Protein AF-E8KJL4-F1 (afdb_monomer_lite)

InterPro domains:
  IPR049458 Transmembrane protein EpsG-like [PF14897] (28-247)

Structure (mmCIF, N/CA/C/O backbone):
data_AF-E8KJL4-F1
#
_entry.id   AF-E8KJL4-F1
#
loop_
_atom_site.group_PDB
_atom_site.id
_atom_site.type_symbol
_atom_site.label_atom_id
_atom_site.label_alt_id
_atom_site.label_comp_id
_atom_site.label_asym_id
_atom_site.label_entity_id
_atom_site.label_seq_id
_atom_site.pdbx_PDB_ins_code
_atom_site.Cartn_x
_atom_site.Cartn_y
_atom_site.Cartn_z
_atom_site.occupancy
_atom_site.B_iso_or_equiv
_atom_site.auth_seq_id
_atom_site.auth_comp_id
_atom_site.auth_asym_id
_atom_site.auth_atom_id
_atom_site.pdbx_PDB_model_num
ATOM 1 N N . MET A 1 1 ? 32.952 -32.044 -15.841 1.00 27.64 1 MET A N 1
ATOM 2 C CA . MET A 1 1 ? 34.384 -31.949 -16.195 1.00 27.64 1 MET A CA 1
ATOM 3 C C . MET A 1 1 ? 34.775 -30.479 -16.046 1.00 27.64 1 MET A C 1
ATOM 5 O O . MET A 1 1 ? 34.615 -29.712 -16.977 1.00 27.64 1 MET A O 1
ATOM 9 N N . CYS A 1 2 ? 34.836 -29.965 -14.816 1.00 23.17 2 CYS A N 1
ATOM 10 C CA . CYS A 1 2 ? 35.997 -29.994 -13.913 1.00 23.17 2 CYS A CA 1
ATOM 11 C C . CYS A 1 2 ? 37.243 -29.358 -14.536 1.00 23.17 2 CYS A C 1
ATOM 13 O O . CYS A 1 2 ? 38.032 -30.065 -15.148 1.00 23.17 2 CYS A O 1
ATOM 15 N N . VAL A 1 3 ? 37.442 -28.065 -14.273 1.00 27.73 3 VAL A N 1
ATOM 16 C CA . VAL A 1 3 ? 38.744 -27.559 -13.826 1.00 27.73 3 VAL A CA 1
ATOM 17 C C . VAL A 1 3 ? 38.481 -26.690 -12.594 1.00 27.73 3 VAL A C 1
ATOM 19 O O . VAL A 1 3 ? 37.598 -25.836 -12.596 1.00 27.73 3 VAL A O 1
ATOM 22 N N . LEU A 1 4 ? 39.173 -27.049 -11.518 1.00 31.09 4 LEU A N 1
ATOM 23 C CA . LEU A 1 4 ? 39.080 -26.548 -10.152 1.00 31.09 4 LEU A CA 1
ATOM 24 C C . LEU A 1 4 ? 39.871 -25.239 -9.958 1.00 31.09 4 LEU A C 1
ATOM 26 O O . LEU A 1 4 ? 40.783 -24.945 -10.724 1.00 31.09 4 LEU A O 1
ATOM 30 N N . PHE A 1 5 ? 39.492 -24.518 -8.892 1.00 30.33 5 PHE A N 1
ATOM 31 C CA . PHE A 1 5 ? 40.310 -23.749 -7.928 1.00 30.33 5 PHE A CA 1
ATOM 32 C C . PHE A 1 5 ? 41.838 -23.990 -8.021 1.00 30.33 5 PHE A C 1
ATOM 34 O O . PHE A 1 5 ? 42.260 -25.109 -8.270 1.00 30.33 5 PHE A O 1
ATOM 41 N N . ASP A 1 6 ? 42.755 -23.054 -7.777 1.00 27.98 6 ASP A N 1
ATOM 42 C CA . ASP A 1 6 ? 42.871 -22.060 -6.704 1.00 27.98 6 ASP A CA 1
ATOM 43 C C . ASP A 1 6 ? 44.067 -21.141 -7.049 1.00 27.98 6 ASP A C 1
ATOM 45 O O . ASP A 1 6 ? 44.996 -21.582 -7.721 1.00 27.98 6 ASP A O 1
ATOM 49 N N . ASN A 1 7 ? 44.059 -19.895 -6.580 1.00 24.98 7 ASN A N 1
ATOM 50 C CA . ASN A 1 7 ? 45.262 -19.099 -6.302 1.00 24.98 7 ASN A CA 1
ATOM 51 C C . ASN A 1 7 ? 44.825 -17.858 -5.512 1.00 24.98 7 ASN A C 1
ATOM 53 O O . ASN A 1 7 ? 44.855 -16.722 -5.991 1.00 24.98 7 ASN A O 1
ATOM 57 N N . ARG A 1 8 ? 44.378 -18.060 -4.267 1.00 33.69 8 ARG A N 1
ATOM 58 C CA . ARG A 1 8 ? 44.492 -16.979 -3.282 1.00 33.69 8 ARG A CA 1
ATOM 59 C C . ARG A 1 8 ? 45.977 -16.668 -3.072 1.00 33.69 8 ARG A C 1
ATOM 61 O O . ARG A 1 8 ? 46.787 -17.574 -2.931 1.00 33.69 8 ARG A O 1
ATOM 68 N N . ILE A 1 9 ? 46.266 -15.376 -2.907 1.00 31.38 9 ILE A N 1
ATOM 69 C CA . ILE A 1 9 ? 47.533 -14.809 -2.416 1.00 31.38 9 ILE A CA 1
ATOM 70 C C . ILE A 1 9 ? 48.652 -14.740 -3.469 1.00 31.38 9 ILE A C 1
ATOM 72 O O . ILE A 1 9 ? 49.590 -15.519 -3.416 1.00 31.38 9 ILE A O 1
ATOM 76 N N . LEU A 1 10 ? 48.594 -13.752 -4.372 1.00 27.19 10 LEU A N 1
ATOM 77 C CA . LEU A 1 10 ? 49.773 -13.053 -4.927 1.00 27.19 10 LEU A CA 1
ATOM 78 C C . LEU A 1 10 ? 49.330 -11.929 -5.879 1.00 27.19 10 LEU A C 1
ATOM 80 O O . LEU A 1 10 ? 49.151 -12.167 -7.063 1.00 27.19 10 LEU A O 1
ATOM 84 N N . SER A 1 11 ? 49.132 -10.722 -5.334 1.00 30.16 11 SER A N 1
ATOM 85 C CA . SER A 1 11 ? 49.488 -9.419 -5.946 1.00 30.16 11 SER A CA 1
ATOM 86 C C . SER A 1 11 ? 48.694 -8.272 -5.304 1.00 30.16 11 SER A C 1
ATOM 88 O O . SER A 1 11 ? 47.939 -7.540 -5.943 1.00 30.16 11 SER A O 1
ATOM 90 N N . ILE A 1 12 ? 48.894 -8.089 -4.000 1.00 40.12 12 ILE A N 1
ATOM 91 C CA . ILE A 1 12 ? 48.976 -6.731 -3.464 1.00 40.12 12 ILE A CA 1
ATOM 92 C C . ILE A 1 12 ? 50.225 -6.131 -4.140 1.00 40.12 12 ILE A C 1
ATOM 94 O O . ILE A 1 12 ? 51.281 -6.753 -4.064 1.00 40.12 12 ILE A O 1
ATOM 98 N N . ILE A 1 13 ? 50.087 -4.967 -4.794 1.00 36.62 13 ILE A N 1
ATOM 99 C CA . ILE A 1 13 ? 51.120 -4.175 -5.512 1.00 36.62 13 ILE A CA 1
ATOM 100 C C . ILE A 1 13 ? 51.245 -4.475 -7.024 1.00 36.62 13 ILE A C 1
ATOM 102 O O . ILE A 1 13 ? 51.985 -5.368 -7.416 1.00 36.62 13 ILE A O 1
ATOM 106 N N . THR A 1 14 ? 50.564 -3.688 -7.876 1.00 31.56 14 THR A N 1
ATOM 107 C CA . THR A 1 14 ? 51.071 -2.949 -9.076 1.00 31.56 14 THR A CA 1
ATOM 108 C C . THR A 1 14 ? 49.901 -2.448 -9.960 1.00 31.56 14 THR A C 1
ATOM 110 O O . THR A 1 14 ? 48.771 -2.889 -9.761 1.00 31.56 14 THR A O 1
ATOM 113 N N . PRO A 1 15 ? 50.097 -1.401 -10.793 1.00 36.56 15 PRO A N 1
ATOM 114 C CA . PRO A 1 15 ? 49.139 -0.311 -10.959 1.00 36.56 15 PRO A CA 1
ATOM 115 C C . PRO A 1 15 ? 48.036 -0.580 -11.985 1.00 36.56 15 PRO A C 1
ATOM 117 O O . PRO A 1 15 ? 48.147 -1.415 -12.874 1.00 36.56 15 PRO A O 1
ATOM 120 N N . ILE A 1 16 ? 46.988 0.230 -11.850 1.00 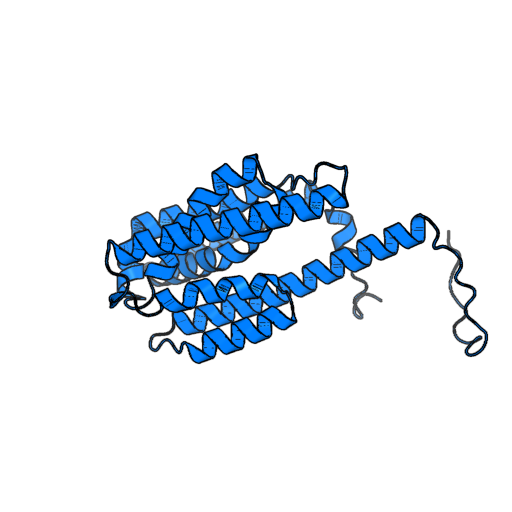42.06 16 ILE A N 1
ATOM 121 C CA . ILE A 1 16 ? 45.839 0.408 -12.736 1.00 42.06 16 ILE A CA 1
ATOM 122 C C . ILE A 1 16 ? 46.284 0.451 -14.211 1.00 42.06 16 ILE A C 1
ATOM 124 O O . ILE A 1 16 ? 46.658 1.498 -14.733 1.00 42.06 16 ILE A O 1
ATOM 128 N N . GLN A 1 17 ? 46.183 -0.680 -14.903 1.00 30.81 17 GLN A N 1
ATOM 129 C CA . GLN A 1 17 ? 45.845 -0.713 -16.321 1.00 30.81 17 GLN A CA 1
ATOM 130 C C . GLN A 1 17 ? 44.367 -1.074 -16.379 1.00 30.81 17 GLN A C 1
ATOM 132 O O . GLN A 1 17 ? 43.988 -2.229 -16.207 1.00 30.81 17 GLN A O 1
ATOM 137 N N . ALA A 1 18 ? 43.521 -0.057 -16.540 1.00 41.34 18 ALA A N 1
ATOM 138 C CA . ALA A 1 18 ? 42.099 -0.238 -16.774 1.00 41.34 18 ALA A CA 1
ATOM 139 C C . ALA A 1 18 ? 41.914 -0.929 -18.133 1.00 41.34 18 ALA A C 1
ATOM 141 O O . ALA A 1 18 ? 41.806 -0.279 -19.172 1.00 41.34 18 ALA A O 1
ATOM 142 N N . SER A 1 19 ? 41.925 -2.262 -18.129 1.00 41.56 19 SER A N 1
ATOM 143 C CA . SER A 1 19 ? 41.386 -3.060 -19.219 1.00 41.56 19 SER A CA 1
ATOM 144 C C . SER A 1 19 ? 39.920 -2.676 -19.381 1.00 41.56 19 SER A C 1
ATOM 146 O O . SER A 1 19 ? 39.157 -2.753 -18.415 1.00 41.56 19 SER A O 1
ATOM 148 N N . VAL A 1 20 ? 39.533 -2.237 -20.579 1.00 43.91 20 VAL A N 1
ATOM 149 C CA . VAL A 1 20 ? 38.124 -2.030 -20.930 1.00 43.91 20 VAL A CA 1
ATOM 150 C C . VAL A 1 20 ? 37.380 -3.324 -20.576 1.00 43.91 20 VAL A C 1
ATOM 152 O O . VAL A 1 20 ? 37.781 -4.377 -21.079 1.00 43.91 20 VAL A O 1
ATOM 155 N N . PRO A 1 21 ? 36.377 -3.289 -19.678 1.00 48.69 21 PRO A N 1
ATOM 156 C CA . PRO A 1 21 ? 35.685 -4.498 -19.255 1.00 48.69 21 PRO A CA 1
ATOM 157 C C . PRO A 1 21 ? 35.102 -5.201 -20.479 1.00 48.69 21 PRO A C 1
ATOM 159 O O . PRO A 1 21 ? 34.529 -4.559 -21.365 1.00 48.69 21 PRO A O 1
ATOM 162 N N . SER A 1 22 ? 35.279 -6.521 -20.548 1.00 56.00 22 SER A N 1
ATOM 163 C CA . SER A 1 22 ? 34.684 -7.311 -21.620 1.00 56.00 22 SER A CA 1
ATOM 164 C C . SER A 1 22 ? 33.158 -7.161 -21.577 1.00 56.00 22 SER A C 1
ATOM 166 O O . SER A 1 22 ? 32.578 -6.866 -20.530 1.00 56.00 22 SER A O 1
ATOM 168 N N . ILE A 1 23 ? 32.468 -7.380 -22.700 1.00 52.84 23 ILE A N 1
ATOM 169 C CA . ILE A 1 23 ? 30.994 -7.319 -22.743 1.00 52.84 23 ILE A CA 1
ATOM 170 C C . ILE A 1 23 ? 30.379 -8.242 -21.671 1.00 52.84 23 ILE A C 1
ATOM 172 O O . ILE A 1 23 ? 29.393 -7.874 -21.035 1.00 52.84 23 ILE A O 1
ATOM 176 N N . SER A 1 24 ? 31.007 -9.390 -21.395 1.00 53.56 24 SER A N 1
ATOM 177 C CA . SER A 1 24 ? 30.637 -10.293 -20.300 1.00 53.56 24 SER A CA 1
ATOM 178 C C . SER A 1 24 ? 30.788 -9.676 -18.906 1.00 53.56 24 SER A C 1
ATOM 180 O O . SER A 1 24 ? 29.898 -9.864 -18.078 1.00 53.56 24 SER A O 1
ATOM 182 N N . ASP A 1 25 ? 31.847 -8.906 -18.645 1.00 46.06 25 ASP A N 1
ATOM 183 C CA . ASP A 1 25 ? 32.056 -8.235 -17.352 1.00 46.06 25 ASP A CA 1
ATOM 184 C C . ASP A 1 25 ? 31.035 -7.115 -17.140 1.00 46.06 25 ASP A C 1
ATOM 186 O O . ASP A 1 25 ? 30.484 -6.968 -16.049 1.00 46.06 25 ASP A O 1
ATOM 190 N N . CYS A 1 26 ? 30.709 -6.370 -18.199 1.00 42.59 26 CYS A N 1
ATOM 191 C CA . CYS A 1 26 ? 29.652 -5.359 -18.177 1.00 42.59 26 CYS A CA 1
ATOM 192 C C . CYS A 1 26 ? 28.271 -5.973 -17.907 1.00 42.59 26 CYS A C 1
ATOM 194 O O . CYS A 1 26 ? 27.497 -5.413 -17.132 1.00 42.59 26 CYS A O 1
ATOM 196 N N . ILE A 1 27 ? 27.964 -7.134 -18.495 1.00 57.81 27 ILE A N 1
ATOM 197 C CA . ILE A 1 27 ? 26.709 -7.864 -18.259 1.00 57.81 27 ILE A CA 1
ATOM 198 C C . ILE A 1 27 ? 26.648 -8.388 -16.818 1.00 57.81 27 ILE A C 1
ATOM 200 O O . ILE A 1 27 ? 25.627 -8.230 -16.144 1.00 57.81 27 ILE A O 1
ATOM 204 N N . LEU A 1 28 ? 27.741 -8.961 -16.305 1.00 60.16 28 LEU A N 1
ATOM 205 C CA . LEU A 1 28 ? 27.811 -9.458 -14.930 1.00 60.16 28 LEU A CA 1
ATOM 206 C C . LEU A 1 28 ? 27.649 -8.317 -13.912 1.00 60.16 28 LEU A C 1
ATOM 208 O O . LEU A 1 28 ? 26.865 -8.432 -12.966 1.00 60.16 28 LEU A O 1
ATOM 212 N N . LEU A 1 29 ? 28.335 -7.193 -14.141 1.00 50.91 29 LEU A N 1
ATOM 213 C CA . LEU A 1 29 ? 28.238 -5.988 -13.319 1.00 50.91 29 LEU A CA 1
ATOM 214 C C . LEU A 1 29 ? 26.827 -5.387 -13.380 1.00 50.91 29 LEU A C 1
ATOM 216 O O . LEU A 1 29 ? 26.269 -5.035 -12.344 1.00 50.91 29 LEU A O 1
ATOM 220 N N . TYR A 1 30 ? 26.207 -5.350 -14.562 1.00 53.19 30 TYR A N 1
ATOM 221 C CA . TYR A 1 30 ? 24.823 -4.910 -14.745 1.00 53.19 30 TYR A CA 1
ATOM 222 C C . TYR A 1 30 ? 23.836 -5.774 -13.945 1.00 53.19 30 TYR A C 1
ATOM 224 O O . TYR A 1 30 ? 22.989 -5.248 -13.219 1.00 53.19 30 TYR A O 1
ATOM 232 N N . HIS A 1 31 ? 23.969 -7.102 -14.002 1.00 57.66 31 HIS A N 1
ATOM 233 C CA . HIS A 1 31 ? 23.134 -8.011 -13.214 1.00 57.66 31 HIS A CA 1
ATOM 234 C C . HIS A 1 31 ? 23.376 -7.889 -11.704 1.00 57.66 31 HIS A C 1
ATOM 236 O O . HIS A 1 31 ? 22.428 -8.019 -10.924 1.00 57.66 31 HIS A O 1
ATOM 242 N N . TYR A 1 32 ? 24.614 -7.626 -11.282 1.00 57.56 32 TYR A N 1
ATOM 243 C CA . TYR A 1 32 ? 24.955 -7.405 -9.878 1.00 57.56 32 TYR A CA 1
ATOM 244 C C . TYR A 1 32 ? 24.373 -6.085 -9.349 1.00 57.56 32 TYR A C 1
ATOM 246 O O . TYR A 1 32 ? 23.686 -6.078 -8.326 1.00 57.56 32 TYR A O 1
ATOM 254 N N . CYS A 1 33 ? 24.558 -4.984 -10.084 1.00 54.78 33 CYS A N 1
ATOM 255 C CA . CYS A 1 33 ? 23.983 -3.680 -9.759 1.00 54.78 33 CYS A CA 1
ATOM 256 C C . CYS A 1 33 ? 22.453 -3.746 -9.676 1.00 54.78 33 CYS A C 1
ATOM 258 O O . CYS A 1 33 ? 21.872 -3.271 -8.701 1.00 54.78 33 CYS A O 1
ATOM 260 N N . ARG A 1 34 ? 21.799 -4.420 -10.631 1.00 60.44 34 ARG A N 1
ATOM 261 C CA . ARG A 1 34 ? 20.338 -4.570 -10.643 1.00 60.44 34 ARG A CA 1
ATOM 262 C C . ARG A 1 34 ? 19.818 -5.399 -9.464 1.00 60.44 34 ARG A C 1
ATOM 264 O O . ARG A 1 34 ? 18.796 -5.048 -8.882 1.00 60.44 34 ARG A O 1
ATOM 271 N N . ARG A 1 35 ? 20.523 -6.464 -9.057 1.00 62.34 35 ARG A N 1
ATOM 272 C CA . ARG A 1 35 ? 20.190 -7.223 -7.833 1.00 62.34 35 ARG A CA 1
ATOM 273 C C . ARG A 1 35 ? 20.304 -6.350 -6.581 1.00 62.34 35 ARG A C 1
ATOM 275 O O . ARG A 1 35 ? 19.404 -6.354 -5.745 1.00 62.34 35 ARG A O 1
ATOM 282 N N . TYR A 1 36 ? 21.381 -5.575 -6.470 1.00 63.66 36 TYR A N 1
ATOM 283 C CA . TYR A 1 36 ? 21.615 -4.692 -5.328 1.00 63.66 36 TYR A CA 1
ATOM 284 C C . TYR A 1 36 ? 20.520 -3.623 -5.166 1.00 63.66 36 TYR A C 1
ATOM 286 O O . TYR A 1 36 ? 20.071 -3.361 -4.047 1.00 63.66 36 TYR A O 1
ATOM 294 N N . GLU A 1 37 ? 20.034 -3.048 -6.269 1.00 69.88 37 GLU A N 1
ATOM 295 C CA . GLU A 1 37 ? 18.916 -2.096 -6.252 1.00 69.88 37 GLU A CA 1
ATOM 296 C C . GLU A 1 37 ? 17.618 -2.718 -5.718 1.00 69.88 37 GLU A C 1
ATOM 298 O O . GLU A 1 37 ? 16.955 -2.114 -4.872 1.00 69.88 37 GLU A O 1
ATOM 303 N N . VAL A 1 38 ? 17.297 -3.953 -6.122 1.00 74.31 38 VAL A N 1
ATOM 304 C CA . VAL A 1 38 ? 16.099 -4.673 -5.651 1.00 74.31 38 VAL A CA 1
ATOM 305 C C . VAL A 1 38 ? 16.161 -4.947 -4.143 1.00 74.31 38 VAL A C 1
ATOM 307 O O . VAL A 1 38 ? 15.164 -4.750 -3.442 1.00 74.31 38 VAL A O 1
ATOM 310 N N . TYR A 1 39 ? 17.322 -5.336 -3.603 1.00 81.25 39 TYR A N 1
ATOM 311 C CA . TYR A 1 39 ? 17.479 -5.544 -2.155 1.00 81.25 39 TYR A CA 1
ATOM 312 C C . TYR A 1 39 ? 17.317 -4.245 -1.361 1.00 81.25 39 TYR A C 1
ATOM 314 O O . TYR A 1 39 ? 16.632 -4.221 -0.335 1.00 81.25 39 TYR A O 1
ATOM 322 N N . ARG A 1 40 ? 17.890 -3.141 -1.854 1.00 84.25 40 ARG A N 1
ATOM 323 C CA . ARG A 1 40 ? 17.731 -1.813 -1.242 1.00 84.25 40 A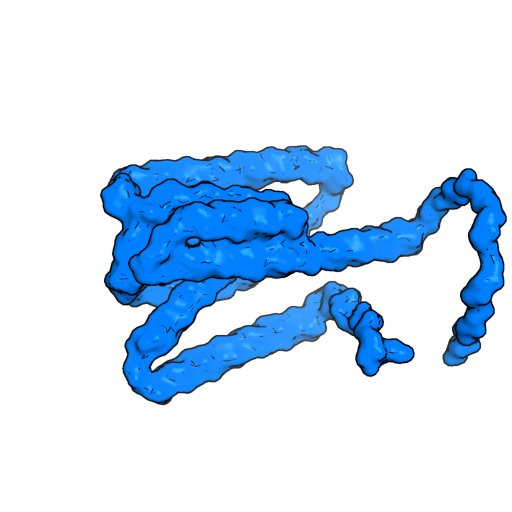RG A CA 1
ATOM 324 C C . ARG A 1 40 ? 16.284 -1.339 -1.259 1.00 84.25 40 ARG A C 1
ATOM 326 O O . ARG A 1 40 ? 15.799 -0.822 -0.255 1.00 84.25 40 ARG A O 1
ATOM 333 N N . GLN A 1 41 ? 15.591 -1.530 -2.379 1.00 84.81 41 GLN A N 1
ATOM 334 C CA . GLN A 1 41 ? 14.181 -1.179 -2.503 1.00 84.81 41 GLN A CA 1
ATOM 335 C C . GLN A 1 41 ? 13.314 -2.013 -1.554 1.00 84.81 41 GLN A C 1
ATOM 337 O O . GLN A 1 41 ? 12.454 -1.457 -0.877 1.00 84.81 41 GLN A O 1
ATOM 342 N N . SER A 1 42 ? 13.588 -3.314 -1.437 1.00 85.88 42 SER A N 1
ATOM 343 C CA . SER A 1 42 ? 12.878 -4.214 -0.518 1.00 85.88 42 SER A CA 1
ATOM 344 C C . SER A 1 42 ? 13.053 -3.794 0.946 1.00 85.88 42 SER A C 1
ATOM 346 O O . SER A 1 42 ? 12.072 -3.689 1.682 1.00 85.88 42 SER A O 1
ATOM 348 N N . ALA A 1 43 ? 14.285 -3.470 1.360 1.00 90.81 43 ALA A N 1
ATOM 349 C CA . ALA A 1 43 ? 14.558 -2.944 2.699 1.00 90.81 43 ALA A CA 1
ATOM 350 C C . ALA A 1 43 ? 13.813 -1.623 2.959 1.00 90.81 43 ALA A C 1
ATOM 352 O O . ALA A 1 43 ? 13.208 -1.444 4.018 1.00 90.81 43 ALA A O 1
ATOM 353 N N . ALA A 1 44 ? 13.798 -0.718 1.974 1.00 92.12 44 ALA A N 1
ATOM 354 C CA . ALA A 1 44 ? 13.044 0.526 2.065 1.00 92.12 44 ALA A CA 1
ATOM 355 C C . ALA A 1 44 ? 11.536 0.271 2.218 1.00 92.12 44 ALA A C 1
ATOM 357 O O . ALA A 1 44 ? 10.919 0.880 3.084 1.00 92.12 44 ALA A O 1
ATOM 358 N N . ILE A 1 45 ? 10.945 -0.647 1.443 1.00 89.94 45 ILE A N 1
ATOM 359 C CA . ILE A 1 45 ? 9.517 -1.000 1.545 1.00 89.94 45 ILE A CA 1
ATOM 360 C C . ILE A 1 45 ? 9.180 -1.493 2.955 1.00 89.94 45 ILE A C 1
ATOM 362 O O . ILE A 1 45 ? 8.217 -1.008 3.541 1.00 89.94 45 ILE A O 1
ATOM 366 N N . GLY A 1 46 ? 9.999 -2.372 3.544 1.00 91.50 46 GLY A N 1
ATOM 367 C CA . GLY A 1 46 ? 9.800 -2.828 4.924 1.00 91.50 46 GLY A CA 1
ATOM 368 C C . GLY A 1 46 ? 9.777 -1.676 5.939 1.00 91.50 46 GLY A C 1
ATOM 369 O O . GLY A 1 46 ? 8.897 -1.618 6.801 1.00 91.50 46 GLY A O 1
ATOM 370 N N . LEU A 1 47 ? 10.691 -0.709 5.799 1.00 94.88 47 LEU A N 1
ATOM 371 C CA . LEU A 1 47 ? 10.724 0.493 6.640 1.00 94.88 47 LEU A CA 1
ATOM 372 C C . LEU A 1 47 ? 9.517 1.409 6.403 1.00 94.88 47 LEU A C 1
ATOM 374 O O . LEU A 1 47 ? 8.992 1.977 7.360 1.00 94.88 47 LEU A O 1
ATOM 378 N N . VAL A 1 48 ? 9.041 1.533 5.162 1.00 93.06 48 VAL A N 1
ATOM 379 C CA . VAL A 1 48 ? 7.818 2.286 4.851 1.00 93.06 48 VAL A CA 1
ATOM 380 C C . VAL A 1 48 ? 6.599 1.593 5.473 1.00 93.06 48 VAL A C 1
ATOM 382 O O . VAL A 1 48 ? 5.814 2.263 6.141 1.00 93.06 48 VAL A O 1
ATOM 385 N N . CYS A 1 49 ? 6.459 0.268 5.361 1.00 92.00 49 CYS A N 1
ATOM 386 C CA . CYS A 1 49 ? 5.398 -0.487 6.039 1.00 92.00 49 CYS A CA 1
ATOM 387 C C . CYS A 1 49 ? 5.410 -0.230 7.553 1.00 92.00 49 CYS A C 1
ATOM 389 O O . CYS A 1 49 ? 4.366 0.040 8.153 1.00 92.00 49 CYS A O 1
ATOM 391 N N . TYR A 1 50 ? 6.596 -0.234 8.169 1.00 93.19 50 TYR A N 1
ATOM 392 C CA . TYR A 1 50 ? 6.739 0.105 9.582 1.00 93.19 50 TYR A CA 1
ATOM 393 C C . TYR A 1 50 ? 6.376 1.567 9.875 1.00 93.19 50 TYR A C 1
ATOM 395 O O . TYR A 1 50 ? 5.706 1.848 10.864 1.00 93.19 50 TYR A O 1
ATOM 403 N N . ALA A 1 51 ? 6.741 2.514 9.007 1.00 93.12 51 ALA A N 1
ATOM 404 C CA . ALA A 1 51 ? 6.325 3.906 9.147 1.00 93.12 51 ALA A CA 1
ATOM 405 C C . ALA A 1 51 ? 4.792 4.016 9.187 1.00 93.12 51 ALA A C 1
ATOM 407 O O . ALA A 1 51 ? 4.244 4.635 10.103 1.00 93.12 51 ALA A O 1
ATOM 408 N N . PHE A 1 52 ? 4.091 3.376 8.248 1.00 91.00 52 PHE A N 1
ATOM 409 C CA . PHE A 1 52 ? 2.627 3.381 8.188 1.00 91.00 52 PHE A CA 1
ATOM 410 C C . PHE A 1 52 ? 1.975 2.705 9.397 1.00 91.00 52 PHE A C 1
ATOM 412 O O . PHE A 1 52 ? 0.970 3.214 9.894 1.00 91.00 52 PHE A O 1
ATOM 419 N N . SER A 1 53 ? 2.560 1.638 9.949 1.00 90.00 53 SER A N 1
ATOM 420 C CA . SER A 1 53 ? 2.035 1.025 11.179 1.00 90.00 53 SER A CA 1
ATOM 421 C C . SER A 1 53 ? 2.003 2.022 12.349 1.00 90.00 53 SER A C 1
ATOM 423 O O . SER A 1 53 ? 1.056 2.030 13.135 1.00 90.00 53 SER A O 1
ATOM 425 N N . THR A 1 54 ? 2.963 2.958 12.416 1.00 90.62 54 THR A N 1
ATOM 426 C CA . THR A 1 54 ? 2.951 4.031 13.428 1.00 90.62 54 THR A CA 1
ATOM 427 C C . THR A 1 54 ? 1.830 5.059 13.234 1.00 90.62 54 THR A C 1
ATOM 429 O O . THR A 1 54 ? 1.487 5.756 14.193 1.00 90.62 54 THR A O 1
ATOM 432 N N . LEU A 1 55 ? 1.255 5.160 12.029 1.00 88.38 55 LEU A N 1
ATOM 433 C CA . LEU A 1 55 ? 0.104 6.018 11.713 1.00 88.38 55 LEU A CA 1
ATOM 434 C C . LEU A 1 55 ? -1.238 5.326 11.946 1.00 88.38 55 LEU A C 1
ATOM 436 O O . LEU A 1 55 ? -2.229 5.993 12.234 1.00 88.38 55 LEU A O 1
ATOM 440 N N . PHE A 1 56 ? -1.276 4.004 11.812 1.00 87.19 56 PHE A N 1
ATOM 441 C CA . PHE A 1 56 ? -2.463 3.198 12.096 1.00 87.19 56 PHE A CA 1
ATOM 442 C C . PHE A 1 56 ? -2.580 2.808 13.577 1.00 87.19 56 PHE A C 1
ATOM 444 O O . PHE A 1 56 ? -3.595 2.258 13.994 1.00 87.19 56 PHE A O 1
ATOM 451 N N . ALA A 1 57 ? -1.572 3.124 14.393 1.00 85.25 57 ALA A N 1
ATOM 452 C CA . ALA A 1 57 ? -1.642 2.971 15.839 1.00 85.25 57 ALA A CA 1
ATOM 453 C C . ALA A 1 57 ? -2.709 3.903 16.464 1.00 85.25 57 ALA A C 1
ATOM 455 O O . ALA A 1 57 ? -2.911 5.010 15.960 1.00 85.25 57 ALA A O 1
ATOM 456 N N . PRO A 1 58 ? -3.309 3.536 17.619 1.00 79.19 58 PRO A N 1
ATOM 457 C CA . PRO A 1 58 ? -4.333 4.351 18.290 1.00 79.19 58 PRO A CA 1
ATOM 458 C C . PRO A 1 58 ? -3.911 5.802 18.572 1.00 79.19 58 PRO A C 1
ATOM 460 O O . PRO A 1 58 ? -4.735 6.709 18.550 1.00 79.19 58 PRO A O 1
ATOM 463 N N . ASN A 1 59 ? -2.612 6.025 18.804 1.00 82.38 59 ASN A N 1
ATOM 464 C CA . ASN A 1 59 ? -2.016 7.340 19.032 1.00 82.38 59 ASN A CA 1
ATOM 465 C C . ASN A 1 59 ? -0.972 7.637 17.939 1.00 82.38 59 ASN A C 1
ATOM 467 O O . ASN A 1 59 ? 0.224 7.408 18.170 1.00 82.38 59 ASN A O 1
ATOM 471 N N . PRO A 1 60 ? -1.390 8.113 16.750 1.00 83.75 60 PRO A N 1
ATOM 472 C CA . PRO A 1 60 ? -0.495 8.294 15.615 1.00 83.75 60 PRO A CA 1
ATOM 473 C C . PRO A 1 60 ? 0.546 9.380 15.899 1.00 83.75 60 PRO A C 1
ATOM 475 O O . PRO A 1 60 ? 0.221 10.533 16.185 1.00 83.75 60 PRO A O 1
ATOM 478 N N . LYS A 1 61 ? 1.831 9.026 15.799 1.00 84.44 61 LYS A N 1
ATOM 479 C CA . LYS A 1 61 ? 2.948 9.954 16.042 1.00 84.44 61 LYS A CA 1
ATOM 480 C C . LYS A 1 61 ? 3.617 10.327 14.722 1.00 84.44 61 LYS A C 1
ATOM 482 O O . LYS A 1 61 ? 4.490 9.606 14.248 1.00 84.44 61 LYS A O 1
ATOM 487 N N . LYS A 1 62 ? 3.258 11.493 14.169 1.00 88.31 62 LYS A N 1
ATOM 488 C CA . LYS A 1 62 ? 3.779 12.009 12.882 1.00 88.31 62 LYS A CA 1
ATOM 489 C C . LYS A 1 62 ? 5.309 12.024 12.806 1.00 88.31 62 LYS A C 1
ATOM 491 O O . LYS A 1 62 ? 5.877 11.698 11.770 1.00 88.31 62 LYS A O 1
ATOM 496 N N . TRP A 1 63 ? 5.980 12.354 13.912 1.00 91.38 63 TRP A N 1
ATOM 497 C CA . TRP A 1 63 ? 7.443 12.373 13.962 1.00 91.38 63 TRP A CA 1
ATOM 498 C C . TRP A 1 63 ? 8.054 10.977 13.781 1.00 91.38 63 TRP A C 1
ATOM 500 O O . TRP A 1 63 ? 9.088 10.858 13.133 1.00 91.38 63 TRP A O 1
ATOM 510 N N . LYS A 1 64 ? 7.411 9.913 14.297 1.00 93.06 64 LYS A N 1
ATOM 511 C CA . LYS A 1 64 ? 7.890 8.536 14.105 1.00 93.06 64 LYS A CA 1
ATOM 512 C C . LYS A 1 64 ? 7.822 8.169 12.633 1.00 93.06 64 LYS A C 1
ATOM 514 O O . LYS A 1 64 ? 8.812 7.699 12.089 1.00 93.06 64 LYS A O 1
ATOM 519 N N . PHE A 1 65 ? 6.688 8.445 11.990 1.00 92.88 65 PHE A N 1
ATOM 520 C CA . PHE A 1 65 ? 6.536 8.246 10.553 1.00 92.88 65 PHE A CA 1
ATOM 521 C C . PHE A 1 65 ? 7.631 8.974 9.768 1.00 92.88 65 PHE A C 1
ATOM 523 O O . PHE A 1 65 ? 8.319 8.348 8.972 1.00 92.88 65 PHE A O 1
ATOM 530 N N . PHE A 1 66 ? 7.856 10.261 10.050 1.00 94.31 66 PHE A N 1
ATOM 531 C CA . PHE A 1 66 ? 8.908 11.040 9.393 1.00 94.31 66 PHE A CA 1
ATOM 532 C C . PHE A 1 66 ? 10.298 10.404 9.549 1.00 94.31 66 PHE A C 1
ATOM 534 O O . PHE A 1 66 ? 11.003 10.240 8.557 1.00 94.31 66 PHE A O 1
ATOM 541 N N . VAL A 1 67 ? 10.673 9.994 10.767 1.00 95.81 67 VAL A N 1
ATOM 542 C CA . VAL A 1 67 ? 11.964 9.337 11.034 1.00 95.81 67 VAL A CA 1
ATOM 543 C C . VAL A 1 67 ? 12.100 8.039 10.238 1.00 95.81 67 VAL A C 1
ATOM 545 O O . VAL A 1 67 ? 13.134 7.813 9.614 1.00 95.81 67 VAL A O 1
ATOM 548 N N . TRP A 1 68 ? 11.060 7.205 10.201 1.00 96.00 68 TRP A N 1
ATOM 549 C CA . TRP A 1 68 ? 11.105 5.944 9.458 1.00 96.00 68 TRP A CA 1
ATOM 550 C C . TRP A 1 68 ? 11.151 6.141 7.944 1.00 96.00 68 TRP A C 1
ATOM 552 O O . TRP A 1 68 ? 11.880 5.416 7.272 1.00 96.00 68 TRP A O 1
ATOM 562 N N . ILE A 1 69 ? 10.463 7.150 7.405 1.00 95.31 69 ILE A N 1
ATOM 563 C CA . ILE A 1 69 ? 10.588 7.512 5.988 1.00 95.31 69 ILE A CA 1
ATOM 564 C C . ILE A 1 69 ? 11.982 8.067 5.675 1.00 95.31 69 ILE A C 1
ATOM 566 O O . ILE A 1 69 ? 12.560 7.702 4.653 1.00 95.31 69 ILE A O 1
ATOM 570 N N . ALA A 1 70 ? 12.560 8.889 6.554 1.00 95.56 70 ALA A N 1
ATOM 571 C CA . ALA A 1 70 ? 13.926 9.383 6.391 1.00 95.56 70 ALA A CA 1
ATOM 572 C C . ALA A 1 70 ? 14.947 8.233 6.391 1.00 95.56 70 ALA A C 1
ATOM 574 O O . ALA A 1 70 ? 15.843 8.213 5.553 1.00 95.56 70 ALA A O 1
ATOM 575 N N . LEU A 1 71 ? 14.773 7.236 7.263 1.00 96.62 71 LEU A N 1
ATOM 576 C CA . LEU A 1 71 ? 15.584 6.017 7.250 1.00 96.62 71 LEU A CA 1
ATOM 577 C C . LEU A 1 71 ? 15.369 5.202 5.969 1.00 96.62 71 LEU A C 1
ATOM 579 O O . LEU A 1 71 ? 16.344 4.797 5.342 1.00 96.62 71 LEU A O 1
ATOM 583 N N . ALA A 1 72 ? 14.122 5.005 5.531 1.00 94.50 72 ALA A N 1
ATOM 584 C CA . ALA A 1 72 ? 13.808 4.302 4.285 1.00 94.50 72 ALA A CA 1
ATOM 585 C C . ALA A 1 72 ? 14.438 4.983 3.059 1.00 94.50 72 ALA A C 1
ATOM 587 O O . ALA A 1 72 ? 14.929 4.305 2.155 1.00 94.50 72 ALA A O 1
ATOM 588 N N . TYR A 1 73 ? 14.485 6.317 3.052 1.00 92.94 73 TYR A N 1
ATOM 589 C CA . TYR A 1 73 ? 15.122 7.113 2.006 1.00 92.94 73 TYR A CA 1
ATOM 590 C C . TYR A 1 73 ? 16.625 6.831 1.867 1.00 92.94 73 TYR A C 1
ATOM 592 O O . TYR A 1 73 ? 17.136 6.819 0.745 1.00 92.94 73 TYR A O 1
ATOM 600 N N . LEU A 1 74 ? 17.325 6.538 2.974 1.00 92.25 74 LEU A N 1
ATOM 601 C CA . LEU A 1 74 ? 18.743 6.147 2.939 1.00 92.25 74 LEU A CA 1
ATOM 602 C C . LEU A 1 74 ? 18.951 4.847 2.150 1.00 92.25 74 LEU A C 1
ATOM 604 O O . LEU A 1 74 ? 19.949 4.698 1.442 1.00 92.25 74 LEU A O 1
ATOM 608 N N . PHE A 1 75 ? 17.986 3.927 2.217 1.00 90.12 75 PHE A N 1
ATOM 609 C CA . PHE A 1 75 ? 18.009 2.705 1.420 1.00 90.12 75 PHE A CA 1
ATOM 610 C C . PHE A 1 75 ? 17.590 2.978 -0.020 1.00 90.12 75 PHE A C 1
ATOM 612 O O . PHE A 1 75 ? 18.310 2.574 -0.935 1.00 90.12 75 PHE A O 1
ATOM 619 N N . HIS A 1 76 ? 16.485 3.694 -0.245 1.00 87.00 76 HIS A N 1
ATOM 620 C CA . HIS A 1 76 ? 15.972 3.944 -1.589 1.00 87.00 76 HIS A CA 1
ATOM 621 C C . HIS A 1 76 ? 15.286 5.313 -1.724 1.00 87.00 76 HIS A C 1
ATOM 623 O O . HIS A 1 76 ? 14.312 5.612 -1.031 1.00 87.00 76 HIS A O 1
ATOM 629 N N . LYS A 1 77 ? 15.744 6.131 -2.686 1.00 84.25 77 LYS A N 1
ATOM 630 C CA . LYS A 1 77 ? 15.328 7.540 -2.833 1.00 84.25 77 LYS A CA 1
ATOM 631 C C . LYS A 1 77 ? 13.823 7.732 -3.034 1.00 84.25 77 LYS A C 1
ATOM 633 O O . LYS A 1 77 ? 13.266 8.712 -2.550 1.00 84.25 77 LYS A O 1
ATOM 638 N N . SER A 1 78 ? 13.145 6.806 -3.712 1.00 83.38 78 SER A N 1
ATOM 639 C CA . SER A 1 78 ? 11.694 6.910 -3.936 1.00 83.38 78 SER A CA 1
ATOM 640 C C . SER A 1 78 ? 10.867 6.838 -2.651 1.00 83.38 78 SER A C 1
ATOM 642 O O . SER A 1 78 ? 9.727 7.285 -2.667 1.00 83.38 78 SER A O 1
ATOM 644 N N . ALA A 1 79 ? 11.418 6.367 -1.524 1.00 87.94 79 ALA A N 1
ATOM 645 C CA . ALA A 1 79 ? 10.703 6.366 -0.247 1.00 87.94 79 ALA A CA 1
ATOM 646 C C . ALA A 1 79 ? 10.295 7.780 0.213 1.00 87.94 79 ALA A C 1
ATOM 648 O O . ALA A 1 79 ? 9.326 7.928 0.955 1.00 87.94 79 ALA A O 1
ATOM 649 N N . ILE A 1 80 ? 10.972 8.834 -0.263 1.00 88.31 80 ILE A N 1
ATOM 650 C CA . ILE A 1 80 ? 10.626 10.218 0.085 1.00 88.31 80 ILE A CA 1
ATOM 651 C C . ILE A 1 80 ? 9.200 10.599 -0.326 1.00 88.31 80 ILE A C 1
ATOM 653 O O . ILE A 1 80 ? 8.596 11.460 0.313 1.00 88.31 80 ILE A O 1
ATOM 657 N N . ILE A 1 81 ? 8.628 9.936 -1.341 1.00 85.00 81 ILE A N 1
ATOM 658 C CA . ILE A 1 81 ? 7.270 10.242 -1.800 1.00 85.00 81 ILE A CA 1
ATOM 659 C C . ILE A 1 81 ? 6.225 10.011 -0.704 1.00 85.00 81 ILE A C 1
ATOM 661 O O . ILE A 1 81 ? 5.205 10.694 -0.671 1.00 85.00 81 ILE A O 1
ATOM 665 N N . PHE A 1 82 ? 6.500 9.126 0.260 1.00 87.50 82 PHE A N 1
ATOM 666 C CA . PHE A 1 82 ? 5.575 8.864 1.361 1.00 87.50 82 PHE A CA 1
ATOM 667 C C . PHE A 1 82 ? 5.412 10.052 2.311 1.00 87.50 82 PHE A C 1
ATOM 669 O O . PHE A 1 82 ? 4.414 10.127 3.024 1.00 87.50 82 PHE A O 1
ATOM 676 N N . LEU A 1 83 ? 6.305 11.046 2.274 1.00 88.75 83 LEU A N 1
ATOM 677 C CA . LEU A 1 83 ? 6.087 12.301 2.997 1.00 88.75 83 LEU A CA 1
ATOM 678 C C . LEU A 1 83 ? 4.854 13.065 2.489 1.00 88.75 83 LEU A C 1
ATOM 680 O O . LEU A 1 83 ? 4.227 13.774 3.274 1.00 88.75 83 LEU A O 1
ATOM 684 N N . ALA A 1 84 ? 4.430 12.850 1.237 1.00 86.00 84 ALA A N 1
ATOM 685 C CA . ALA A 1 84 ? 3.176 13.391 0.708 1.00 86.00 84 ALA A CA 1
ATOM 686 C C . ALA A 1 84 ? 1.927 12.821 1.410 1.00 86.00 84 ALA A C 1
ATOM 688 O O . ALA A 1 84 ? 0.823 13.309 1.211 1.00 86.00 84 ALA A O 1
ATOM 689 N N . PHE A 1 85 ? 2.052 11.814 2.268 1.00 85.19 85 PHE A N 1
ATOM 690 C CA . PHE A 1 85 ? 0.930 11.308 3.060 1.00 85.19 85 PHE A CA 1
ATOM 691 C C . PHE A 1 85 ? 0.829 11.996 4.428 1.00 85.19 85 PHE A C 1
ATOM 693 O O . PHE A 1 85 ? -0.220 11.950 5.067 1.00 85.19 85 PHE A O 1
ATOM 700 N N . LEU A 1 86 ? 1.881 12.701 4.866 1.00 85.31 86 LEU A N 1
ATOM 701 C CA . LEU A 1 86 ? 1.937 13.348 6.177 1.00 85.31 86 LEU A CA 1
ATOM 702 C C . LEU A 1 86 ? 0.781 14.333 6.443 1.00 85.31 86 LEU A C 1
ATOM 704 O O . LEU A 1 86 ? 0.248 14.331 7.562 1.00 85.31 86 LEU A O 1
ATOM 708 N N . PRO A 1 87 ? 0.357 15.167 5.468 1.00 84.56 87 PRO A N 1
ATOM 709 C CA . PRO A 1 87 ? -0.706 16.129 5.720 1.00 84.56 87 PRO A CA 1
ATOM 710 C C . PRO A 1 87 ? -2.026 15.441 6.087 1.00 84.56 87 PRO A C 1
ATOM 712 O O . PRO A 1 87 ? -2.722 15.906 6.983 1.00 84.56 87 PRO A O 1
ATOM 715 N N . LEU A 1 88 ? -2.304 14.266 5.519 1.00 83.00 88 LEU A N 1
ATOM 716 C CA . LEU A 1 88 ? -3.528 13.499 5.762 1.00 83.00 88 LEU A CA 1
ATOM 717 C C . LEU A 1 88 ? -3.609 12.840 7.154 1.00 83.00 88 LEU A C 1
ATOM 719 O O . LEU A 1 88 ? -4.641 12.255 7.478 1.00 83.00 88 LEU A O 1
ATOM 723 N N . ILE A 1 89 ? -2.586 12.972 8.012 1.00 78.19 89 ILE A N 1
ATOM 724 C CA . ILE A 1 89 ? -2.566 12.445 9.397 1.00 78.19 89 ILE A CA 1
ATOM 725 C C . ILE A 1 89 ? -3.400 13.324 10.357 1.00 78.19 89 ILE A C 1
ATOM 727 O O . ILE A 1 89 ? -3.028 13.596 11.494 1.00 78.19 89 ILE A O 1
ATOM 731 N N . ASN A 1 90 ? -4.509 13.866 9.881 1.00 76.25 90 ASN A N 1
ATOM 732 C CA . ASN A 1 90 ? -5.565 14.467 10.682 1.00 76.25 90 ASN A CA 1
ATOM 733 C C . ASN A 1 90 ? -6.776 14.610 9.759 1.00 76.25 90 ASN A C 1
ATOM 735 O O . ASN A 1 90 ? -6.980 15.656 9.135 1.00 76.25 90 ASN A O 1
ATOM 739 N N . SER A 1 91 ? -7.520 13.515 9.602 1.00 69.94 91 SER A N 1
ATOM 740 C CA . SER A 1 91 ? -8.661 13.418 8.685 1.00 69.94 91 SER A CA 1
ATOM 741 C C . SER A 1 91 ? -9.683 14.548 8.878 1.00 69.94 91 SER A C 1
ATOM 743 O O . SER A 1 91 ? -10.360 14.922 7.920 1.00 69.94 91 SER A O 1
ATOM 745 N N . GLU A 1 92 ? -9.759 15.140 10.076 1.00 71.75 92 GLU A N 1
ATOM 746 C CA . GLU A 1 92 ? -10.657 16.250 10.383 1.00 71.75 92 GLU A CA 1
ATOM 747 C C . GLU A 1 92 ? -10.352 17.528 9.595 1.00 71.75 92 GLU A C 1
ATOM 749 O O . GLU A 1 92 ? -11.282 18.252 9.240 1.00 71.75 92 GLU A O 1
ATOM 754 N N . PHE A 1 93 ? -9.078 17.796 9.294 1.00 70.50 93 PHE A N 1
ATOM 755 C CA . PHE A 1 93 ? -8.671 18.948 8.482 1.00 70.50 93 PHE A CA 1
ATOM 756 C C . PHE A 1 93 ? -8.983 18.717 6.996 1.00 70.50 93 PHE A C 1
ATOM 758 O O . PHE A 1 93 ? -9.395 19.626 6.277 1.00 70.50 93 PHE A O 1
ATOM 765 N N . TYR A 1 94 ? -8.857 17.471 6.537 1.00 77.44 94 TYR A N 1
ATOM 766 C CA . TYR A 1 94 ? -9.129 17.064 5.158 1.00 77.44 94 TYR A CA 1
ATOM 767 C C . TYR A 1 94 ? -10.564 16.549 5.003 1.00 77.44 94 TYR A C 1
ATOM 769 O O . TYR A 1 94 ? -10.809 15.454 4.495 1.00 77.44 94 TYR A O 1
ATOM 777 N N . LYS A 1 95 ? -11.548 17.347 5.429 1.00 78.56 95 LYS A N 1
ATOM 778 C CA . LYS A 1 95 ? -12.961 17.040 5.175 1.00 78.56 95 LYS A CA 1
ATOM 779 C C . LYS A 1 95 ? -13.330 17.364 3.724 1.00 78.56 95 LYS A C 1
ATOM 781 O O . LYS A 1 95 ? -13.024 18.437 3.202 1.00 78.56 95 LYS A O 1
ATOM 786 N N . ASN A 1 96 ? -14.026 16.420 3.090 1.00 81.69 96 ASN A N 1
ATOM 787 C CA . ASN A 1 96 ? -14.692 16.523 1.788 1.00 81.69 96 ASN A CA 1
ATOM 788 C C . ASN A 1 96 ? -13.853 17.243 0.714 1.00 81.69 96 ASN A C 1
ATOM 790 O O . ASN A 1 96 ? -12.935 16.652 0.153 1.00 81.69 96 ASN A O 1
ATOM 794 N N . LYS A 1 97 ? -14.138 18.521 0.433 1.00 88.62 97 LYS A N 1
ATOM 795 C CA . LYS A 1 97 ? -13.511 19.286 -0.657 1.00 88.62 97 LYS A CA 1
ATOM 796 C C . LYS A 1 97 ? -11.985 19.366 -0.544 1.00 88.62 97 LYS A C 1
ATOM 798 O O . LYS A 1 97 ? -11.304 19.200 -1.552 1.00 88.62 97 LYS A O 1
ATOM 803 N N . MET A 1 98 ? -11.447 19.580 0.660 1.00 89.62 98 MET A N 1
ATOM 804 C CA . MET A 1 98 ? -9.995 19.688 0.859 1.00 89.62 98 MET A CA 1
ATOM 805 C C . MET A 1 98 ? -9.279 18.367 0.577 1.00 89.62 98 MET A C 1
ATOM 807 O O . MET A 1 98 ? -8.190 18.375 0.011 1.00 89.62 98 MET A O 1
ATOM 811 N N . PHE A 1 99 ? -9.904 17.233 0.907 1.00 91.88 99 PHE A N 1
ATOM 812 C CA . PHE A 1 99 ? -9.360 15.917 0.580 1.00 91.88 99 PHE A CA 1
ATOM 813 C C . PHE A 1 99 ? -9.286 15.689 -0.931 1.00 91.88 99 PHE A C 1
ATOM 815 O O . PHE A 1 99 ? -8.246 15.261 -1.424 1.00 91.88 99 PHE A O 1
ATOM 822 N N . TYR A 1 100 ? -10.351 16.001 -1.675 1.00 92.19 100 TYR A N 1
ATOM 823 C CA . TYR A 1 100 ? -10.350 15.816 -3.129 1.00 92.19 100 TYR A CA 1
ATOM 824 C C . TYR A 1 100 ? -9.376 16.762 -3.834 1.00 92.19 100 TYR A C 1
ATOM 826 O O . TYR A 1 100 ? -8.668 16.330 -4.738 1.00 92.19 100 TYR A O 1
ATOM 834 N N . LEU A 1 101 ? -9.274 18.019 -3.385 1.00 92.94 101 LEU A N 1
ATOM 835 C CA . LEU A 1 101 ? -8.290 18.966 -3.915 1.00 92.94 101 LEU A CA 1
ATOM 836 C C . LEU A 1 101 ? -6.856 18.487 -3.657 1.00 92.94 101 LEU A C 1
ATOM 838 O O . LEU A 1 101 ? -6.018 18.523 -4.555 1.00 92.94 101 LEU A O 1
ATOM 842 N N . TYR A 1 102 ? -6.590 17.987 -2.448 1.00 92.69 102 TYR A N 1
ATOM 843 C CA . TYR A 1 102 ? -5.296 17.409 -2.104 1.00 92.69 102 TYR A CA 1
ATOM 844 C C . TYR A 1 102 ? -4.988 16.148 -2.918 1.00 92.69 102 TYR A C 1
ATOM 846 O O . TYR A 1 102 ? -3.887 15.997 -3.435 1.00 92.69 102 TYR A O 1
ATOM 854 N N . SER A 1 103 ? -5.973 15.264 -3.081 1.00 92.31 103 SER A N 1
ATOM 855 C CA . SER A 1 103 ? -5.833 14.045 -3.881 1.00 92.31 103 SER A CA 1
ATOM 856 C C . SER A 1 103 ? -5.510 14.384 -5.333 1.00 92.31 103 SER A C 1
ATOM 858 O O . SER A 1 103 ? -4.579 13.818 -5.895 1.00 92.31 103 SER A O 1
ATOM 860 N N . LEU A 1 104 ? -6.208 15.366 -5.916 1.00 93.75 104 LEU A N 1
ATOM 861 C CA . LEU A 1 104 ? -5.916 15.867 -7.257 1.00 93.75 104 LEU A CA 1
ATOM 862 C C . LEU A 1 104 ? -4.485 16.410 -7.354 1.00 93.75 104 LEU A C 1
ATOM 864 O O . LEU A 1 104 ? -3.776 16.072 -8.297 1.00 93.75 104 LEU A O 1
ATOM 868 N N . PHE A 1 105 ? -4.037 17.192 -6.368 1.00 93.19 105 PHE A N 1
ATOM 869 C CA . PHE A 1 105 ? -2.653 17.664 -6.309 1.00 93.19 105 PHE A CA 1
ATOM 870 C C . PHE A 1 105 ? -1.647 16.502 -6.287 1.00 93.19 105 PHE A C 1
ATOM 872 O O . PHE A 1 105 ? -0.712 16.504 -7.082 1.00 93.19 105 PHE A O 1
ATOM 879 N N . VAL A 1 106 ? -1.853 15.484 -5.442 1.00 91.00 106 VAL A N 1
ATOM 880 C CA . VAL A 1 106 ? -0.971 14.303 -5.369 1.00 91.00 106 VAL A CA 1
ATOM 881 C C . VAL A 1 106 ? -0.955 13.533 -6.691 1.00 91.00 106 VAL A C 1
ATOM 883 O O . VAL A 1 106 ? 0.110 13.102 -7.131 1.00 91.00 106 VAL A O 1
ATOM 886 N N . ILE A 1 107 ? -2.106 13.386 -7.349 1.00 89.94 107 ILE A N 1
ATOM 887 C CA . ILE A 1 107 ? -2.221 12.717 -8.651 1.00 89.94 107 ILE A CA 1
ATOM 888 C C . ILE A 1 107 ? -1.439 13.489 -9.720 1.00 89.94 107 ILE A C 1
ATOM 890 O O . ILE A 1 107 ? -0.591 12.910 -10.397 1.00 89.94 107 ILE A O 1
ATOM 894 N N . LEU A 1 108 ? -1.674 14.798 -9.846 1.00 90.94 108 LEU A N 1
ATOM 895 C CA . LEU A 1 108 ? -0.981 15.649 -10.819 1.00 90.94 108 LEU A CA 1
ATOM 896 C C . LEU A 1 108 ? 0.527 15.698 -10.556 1.00 90.94 108 LEU A C 1
ATOM 898 O O . LEU A 1 108 ? 1.317 15.601 -11.491 1.00 90.94 108 LEU A O 1
ATOM 902 N N . PHE A 1 109 ? 0.930 15.795 -9.288 1.00 88.69 109 PHE A N 1
ATOM 903 C CA . PHE A 1 109 ? 2.335 15.751 -8.899 1.00 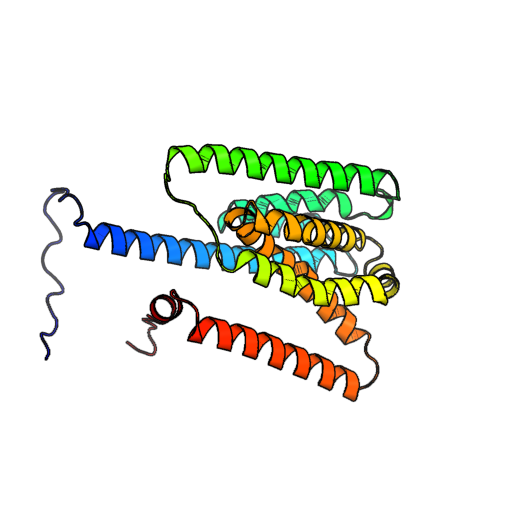88.69 109 PHE A CA 1
ATOM 904 C C . PHE A 1 109 ? 2.970 14.405 -9.260 1.00 88.69 109 PHE A C 1
ATOM 906 O O . PHE A 1 109 ? 4.073 14.373 -9.798 1.00 88.69 109 PHE A O 1
ATOM 913 N N . SER A 1 110 ? 2.256 13.296 -9.043 1.00 83.88 110 SER A N 1
ATOM 914 C CA . SER A 1 110 ? 2.718 11.966 -9.448 1.00 83.88 110 SER A CA 1
ATOM 915 C C . SER A 1 110 ? 2.914 11.896 -10.962 1.00 83.88 110 SER A C 1
ATOM 917 O O . SER A 1 110 ? 3.995 11.525 -11.403 1.00 83.88 110 SER A O 1
ATOM 919 N N . PHE A 1 111 ? 1.941 12.340 -11.765 1.00 84.88 111 PHE A N 1
ATOM 920 C CA . PHE A 1 111 ? 2.083 12.403 -13.225 1.00 84.88 111 PHE A CA 1
ATOM 921 C C . PHE A 1 111 ? 3.242 13.291 -13.684 1.00 84.88 111 PHE A C 1
ATOM 923 O O . PHE A 1 111 ? 3.968 12.912 -14.599 1.00 84.88 111 PHE A O 1
ATOM 930 N N . TYR A 1 112 ? 3.460 14.435 -13.035 1.00 85.81 112 TYR A N 1
ATOM 931 C CA . TYR A 1 112 ? 4.609 15.289 -13.321 1.00 85.81 112 TYR A CA 1
ATOM 932 C C . TYR A 1 112 ? 5.935 14.562 -13.062 1.00 85.81 112 TYR A C 1
ATOM 934 O O . TYR A 1 112 ? 6.823 14.589 -13.908 1.00 85.81 112 TYR A O 1
ATOM 942 N N . ILE A 1 113 ? 6.064 13.855 -11.935 1.00 80.50 113 ILE A N 1
ATOM 943 C CA . ILE A 1 113 ? 7.258 13.052 -11.637 1.00 80.50 113 ILE A CA 1
ATOM 944 C C . ILE A 1 113 ? 7.450 11.943 -12.678 1.00 80.50 113 ILE A C 1
ATOM 946 O O . ILE A 1 113 ? 8.565 11.765 -13.164 1.00 80.50 113 ILE A O 1
ATOM 950 N N . ILE A 1 114 ? 6.380 11.237 -13.061 1.00 76.44 114 ILE A N 1
ATOM 951 C CA . ILE A 1 114 ? 6.408 10.212 -14.119 1.00 76.44 114 ILE A CA 1
ATOM 952 C C . ILE A 1 114 ? 6.932 10.813 -15.428 1.00 76.44 114 ILE A C 1
ATOM 954 O O . ILE A 1 114 ? 7.846 10.254 -16.028 1.00 76.44 114 ILE A O 1
ATOM 958 N N . TYR A 1 115 ? 6.397 11.966 -15.831 1.00 80.81 115 TYR A N 1
ATOM 959 C CA . TYR A 1 115 ? 6.815 12.680 -17.035 1.00 80.81 115 TYR A CA 1
ATOM 960 C C . TYR A 1 115 ? 8.289 13.105 -16.974 1.00 80.81 115 TYR A C 1
ATOM 962 O O . TYR A 1 115 ? 9.044 12.888 -17.914 1.00 80.81 115 TYR A O 1
ATOM 970 N N . MET A 1 116 ? 8.749 13.658 -15.851 1.00 79.44 116 MET A N 1
ATOM 971 C CA . MET A 1 116 ? 10.155 14.050 -15.703 1.00 79.44 116 MET A CA 1
ATOM 972 C C . MET A 1 116 ? 11.104 12.846 -15.769 1.00 79.44 116 MET A C 1
ATOM 974 O O . MET A 1 116 ? 12.181 12.942 -16.359 1.00 79.44 116 MET A O 1
ATOM 978 N N . ILE A 1 117 ? 10.706 11.708 -15.191 1.00 71.75 117 ILE A N 1
ATOM 979 C CA . ILE A 1 117 ? 11.475 10.459 -15.253 1.00 71.75 117 ILE A CA 1
ATOM 980 C C . ILE A 1 117 ? 11.522 9.925 -16.687 1.00 71.75 117 ILE A C 1
ATOM 982 O O . ILE A 1 117 ? 12.602 9.562 -17.149 1.00 71.75 117 ILE A O 1
ATOM 986 N N . SER A 1 118 ? 10.396 9.909 -17.409 1.00 68.38 118 SER A N 1
ATOM 987 C CA . SER A 1 118 ? 10.354 9.391 -18.782 1.00 68.38 118 SER A CA 1
ATOM 988 C C . SER A 1 118 ? 11.207 10.223 -19.744 1.00 68.38 118 SER A C 1
ATOM 990 O O . SER A 1 118 ? 11.911 9.657 -20.580 1.00 68.38 118 SER A O 1
ATOM 992 N N . GLN A 1 119 ? 11.236 11.549 -19.576 1.00 70.12 119 GLN A N 1
ATOM 993 C CA . GLN A 1 119 ? 12.128 12.419 -20.348 1.00 70.12 119 GLN A CA 1
ATOM 994 C C . GLN A 1 119 ? 13.610 12.108 -20.064 1.00 70.12 119 GLN A C 1
ATOM 996 O O . GLN A 1 119 ? 14.416 12.074 -20.993 1.00 70.12 119 GLN A O 1
ATOM 1001 N N . GLY A 1 120 ? 13.969 11.824 -18.806 1.00 62.38 120 GLY A N 1
ATOM 1002 C CA . GLY A 1 120 ? 15.333 11.457 -18.412 1.00 62.38 120 GLY A CA 1
ATOM 1003 C C . GLY A 1 120 ? 15.783 10.070 -18.889 1.00 62.38 120 GLY A C 1
ATOM 1004 O O . GLY A 1 120 ? 16.933 9.911 -19.292 1.00 62.38 120 GLY A O 1
ATOM 1005 N N . GLU A 1 121 ? 14.891 9.073 -18.887 1.00 55.59 121 GLU A N 1
ATOM 1006 C CA . GLU A 1 121 ? 15.187 7.716 -19.378 1.00 55.59 121 GLU A CA 1
ATOM 1007 C C . GLU A 1 121 ? 15.307 7.684 -20.918 1.00 55.59 121 GLU A C 1
ATOM 1009 O O . GLU A 1 121 ? 16.185 7.002 -21.452 1.00 55.59 121 GLU A O 1
ATOM 1014 N N . SER A 1 122 ? 14.529 8.500 -21.645 1.00 50.88 122 SER A N 1
ATOM 1015 C CA . SER A 1 122 ? 14.611 8.587 -23.116 1.00 50.88 122 SER A CA 1
ATOM 1016 C C . SER A 1 122 ? 15.969 9.078 -23.649 1.00 50.88 122 SER A C 1
ATOM 1018 O O . SER A 1 122 ? 16.330 8.773 -24.783 1.00 50.88 122 SER A O 1
ATOM 1020 N N . ALA A 1 123 ? 16.757 9.784 -22.827 1.00 45.75 123 ALA A N 1
ATOM 1021 C CA . ALA A 1 123 ? 18.097 10.246 -23.188 1.00 45.75 123 ALA A CA 1
ATOM 1022 C C . ALA A 1 123 ? 19.180 9.147 -23.113 1.00 45.75 123 ALA A C 1
ATOM 1024 O O . ALA A 1 123 ? 20.254 9.326 -23.685 1.00 45.75 123 ALA A O 1
ATOM 1025 N N . TYR A 1 124 ? 18.921 8.021 -22.428 1.00 37.41 124 TYR A N 1
ATOM 1026 C CA . TYR A 1 124 ? 19.929 6.981 -22.160 1.00 37.41 124 TYR A CA 1
ATOM 1027 C C . TYR A 1 124 ? 19.538 5.564 -22.604 1.00 37.41 124 TYR A C 1
ATOM 1029 O O . TYR A 1 124 ? 20.414 4.707 -22.713 1.00 37.41 124 TYR A O 1
ATOM 1037 N N . THR A 1 125 ? 18.265 5.292 -22.897 1.00 46.34 125 THR A N 1
ATOM 1038 C CA . THR A 1 125 ? 17.812 3.958 -23.321 1.00 46.34 125 THR A CA 1
ATOM 1039 C C . THR A 1 125 ? 16.878 4.052 -24.523 1.00 46.34 125 THR A C 1
ATOM 1041 O O . THR A 1 125 ? 15.719 4.425 -24.389 1.00 46.34 125 THR A O 1
ATOM 1044 N N . SER A 1 126 ? 17.376 3.668 -25.700 1.00 41.53 126 SER A N 1
ATOM 1045 C CA . SER A 1 126 ? 16.630 3.561 -26.966 1.00 41.53 126 SER A CA 1
ATOM 1046 C C . SER A 1 126 ? 15.741 2.309 -27.069 1.00 41.53 126 SER A C 1
ATOM 1048 O O . SER A 1 126 ? 15.255 1.987 -28.151 1.00 41.53 126 SER A O 1
ATOM 1050 N N . GLY A 1 127 ? 15.542 1.579 -25.968 1.00 44.75 127 GLY A N 1
ATOM 1051 C CA . GLY A 1 127 ? 14.714 0.376 -25.916 1.00 44.75 127 GLY A CA 1
ATOM 1052 C C . GLY A 1 127 ? 13.446 0.607 -25.104 1.00 44.75 127 GLY A C 1
ATOM 1053 O O . GLY A 1 127 ? 13.486 1.274 -24.071 1.00 44.75 127 GLY A O 1
ATOM 1054 N N . GLU A 1 128 ? 12.335 0.025 -25.552 1.00 45.94 128 GLU A N 1
ATOM 1055 C CA . GLU A 1 128 ? 11.074 -0.021 -24.812 1.00 45.94 128 GLU A CA 1
ATOM 1056 C C . GLU A 1 128 ? 11.289 -0.695 -23.443 1.00 45.94 128 GLU A C 1
ATOM 1058 O O . GLU A 1 128 ? 11.279 -1.918 -23.305 1.00 45.94 128 GLU A O 1
ATOM 1063 N N . LEU A 1 129 ? 11.505 0.108 -22.400 1.00 55.53 129 LEU A N 1
ATOM 1064 C CA . LEU A 1 129 ? 11.496 -0.333 -21.008 1.00 55.53 129 LEU A CA 1
ATOM 1065 C C . LEU A 1 129 ? 10.046 -0.626 -20.610 1.00 55.53 129 LEU A C 1
ATOM 1067 O O . LEU A 1 129 ? 9.393 0.182 -19.950 1.00 55.53 129 LEU A O 1
ATOM 1071 N N . SER A 1 130 ? 9.529 -1.779 -21.032 1.00 64.75 130 SER A N 1
ATOM 1072 C CA . SER A 1 130 ? 8.224 -2.284 -20.609 1.00 64.75 130 SER A CA 1
ATOM 1073 C C . SER A 1 130 ? 8.378 -3.329 -19.503 1.00 64.75 130 SER A C 1
ATOM 1075 O O . SER A 1 130 ? 9.137 -4.290 -19.636 1.00 64.75 130 SER A O 1
ATOM 1077 N N . SER A 1 131 ? 7.642 -3.166 -18.401 1.00 73.38 131 SER A N 1
ATOM 1078 C CA . SER A 1 131 ? 7.524 -4.197 -17.367 1.00 73.38 131 SER A CA 1
ATOM 1079 C C . SER A 1 131 ? 6.347 -5.114 -17.699 1.00 73.38 131 SER A C 1
ATOM 1081 O O . SER A 1 131 ? 5.190 -4.784 -17.439 1.00 73.38 131 SER A O 1
ATOM 1083 N N . ALA A 1 132 ? 6.648 -6.291 -18.259 1.00 71.19 132 ALA A N 1
ATOM 1084 C CA . ALA A 1 132 ? 5.660 -7.255 -18.764 1.00 71.19 132 ALA A CA 1
ATOM 1085 C C . ALA A 1 132 ? 4.618 -7.724 -17.723 1.00 71.19 132 ALA A C 1
ATOM 1087 O O . ALA A 1 132 ? 3.563 -8.231 -18.090 1.00 71.19 132 ALA A O 1
ATOM 1088 N N . GLY A 1 133 ? 4.893 -7.554 -16.425 1.00 79.94 133 GLY A N 1
ATOM 1089 C CA . GLY A 1 133 ? 3.993 -7.952 -15.336 1.00 79.94 133 GLY A CA 1
ATOM 1090 C C . GLY A 1 133 ? 3.299 -6.802 -14.604 1.00 79.94 133 GLY A C 1
ATOM 1091 O O . GLY A 1 133 ? 2.623 -7.069 -13.613 1.00 79.94 133 GLY A O 1
ATOM 1092 N N . ALA A 1 134 ? 3.469 -5.548 -15.040 1.00 86.19 134 ALA A N 1
ATOM 1093 C CA . ALA A 1 134 ? 2.981 -4.375 -14.306 1.00 86.19 134 ALA A CA 1
ATOM 1094 C C . ALA A 1 134 ? 1.459 -4.393 -14.104 1.00 86.19 134 ALA A C 1
ATOM 1096 O O . ALA A 1 134 ? 0.980 -4.243 -12.981 1.00 86.19 134 ALA A O 1
ATOM 1097 N N . VAL A 1 135 ? 0.709 -4.641 -15.184 1.00 90.38 135 VAL A N 1
ATOM 1098 C CA . VAL A 1 135 ? -0.763 -4.693 -15.166 1.00 90.38 135 VAL A CA 1
ATOM 1099 C C . VAL A 1 135 ? -1.248 -5.776 -14.203 1.00 90.38 135 VAL A C 1
ATOM 1101 O O . VAL A 1 135 ? -2.082 -5.510 -13.341 1.00 90.38 135 VAL A O 1
ATOM 1104 N N . PHE A 1 136 ? -0.691 -6.988 -14.311 1.00 89.31 136 PHE A N 1
ATOM 1105 C CA . PHE A 1 136 ? -1.074 -8.113 -13.458 1.00 89.31 136 PHE A CA 1
ATOM 1106 C C . PHE A 1 136 ? -0.795 -7.832 -11.983 1.00 89.31 136 PHE A C 1
ATOM 1108 O O . PHE A 1 136 ? -1.645 -8.118 -11.149 1.00 89.31 136 PHE A O 1
ATOM 1115 N N . ARG A 1 137 ? 0.359 -7.236 -11.655 1.00 89.50 137 ARG A N 1
ATOM 1116 C CA . ARG A 1 137 ? 0.703 -6.906 -10.267 1.00 89.50 137 ARG A CA 1
ATOM 1117 C C . ARG A 1 137 ? -0.170 -5.797 -9.688 1.00 89.50 137 ARG A C 1
ATOM 1119 O O . ARG A 1 137 ? -0.538 -5.901 -8.526 1.00 89.50 137 ARG A O 1
ATOM 1126 N N . ILE A 1 138 ? -0.543 -4.786 -10.477 1.00 92.94 138 ILE A N 1
ATOM 1127 C CA . ILE A 1 138 ? -1.488 -3.760 -10.010 1.00 92.94 138 ILE A CA 1
ATOM 1128 C C . ILE A 1 138 ? -2.886 -4.352 -9.814 1.00 92.94 138 ILE A C 1
ATOM 1130 O O . ILE A 1 138 ? -3.578 -4.004 -8.859 1.00 92.94 138 ILE A O 1
ATOM 1134 N N . ALA A 1 139 ? -3.292 -5.287 -10.676 1.00 93.19 139 ALA A N 1
ATOM 1135 C CA . ALA A 1 139 ? -4.585 -5.951 -10.568 1.00 93.19 139 ALA A CA 1
ATOM 1136 C C . ALA A 1 139 ? -4.746 -6.765 -9.270 1.00 93.19 139 ALA A C 1
ATOM 1138 O O . ALA A 1 139 ? -5.874 -6.932 -8.811 1.00 93.19 139 ALA A O 1
ATOM 1139 N N . LEU A 1 140 ? -3.654 -7.212 -8.635 1.00 93.12 140 LEU A N 1
ATOM 1140 C CA . LEU A 1 140 ? -3.711 -7.894 -7.331 1.00 93.12 140 LEU A CA 1
ATOM 1141 C C . LEU A 1 140 ? -4.319 -7.013 -6.238 1.00 93.12 140 LEU A C 1
ATOM 1143 O O . LEU A 1 140 ? -5.045 -7.506 -5.379 1.00 93.12 140 LEU A O 1
ATOM 1147 N N . HIS A 1 141 ? -4.128 -5.697 -6.327 1.00 95.31 141 HIS A N 1
ATOM 1148 C CA . HIS A 1 141 ? -4.714 -4.748 -5.385 1.00 95.31 141 HIS A CA 1
ATOM 1149 C C . HIS A 1 141 ? -6.236 -4.588 -5.544 1.00 95.31 141 HIS A C 1
ATOM 1151 O O . HIS A 1 141 ? -6.888 -3.992 -4.685 1.00 95.31 141 HIS A O 1
ATOM 1157 N N . LEU A 1 142 ? -6.846 -5.122 -6.610 1.00 95.31 142 LEU A N 1
ATOM 1158 C CA . LEU A 1 142 ? -8.297 -5.041 -6.797 1.00 95.31 142 LEU A CA 1
ATOM 1159 C C . LEU A 1 142 ? -9.056 -5.818 -5.720 1.00 95.31 142 LEU A C 1
ATOM 1161 O O . LEU A 1 142 ? -10.095 -5.347 -5.259 1.00 95.31 142 LEU A O 1
ATOM 1165 N N . LEU A 1 143 ? -8.535 -6.965 -5.278 1.00 94.06 143 LEU A N 1
ATOM 1166 C CA . LEU A 1 143 ? -9.154 -7.743 -4.207 1.00 94.06 143 LEU A CA 1
ATOM 1167 C C . LEU A 1 143 ? -9.230 -6.954 -2.880 1.00 94.06 143 LEU A C 1
ATOM 1169 O O . LEU A 1 143 ? -10.338 -6.797 -2.354 1.00 94.06 143 LEU A O 1
ATOM 1173 N N . PRO A 1 144 ? -8.130 -6.385 -2.343 1.00 95.81 144 PRO A N 1
ATOM 1174 C CA . PRO A 1 144 ? -8.206 -5.532 -1.161 1.00 95.81 144 PRO A CA 1
ATOM 1175 C C . PRO A 1 144 ? -9.010 -4.251 -1.411 1.00 95.81 144 PRO A C 1
ATOM 1177 O O . PRO A 1 144 ? -9.713 -3.817 -0.504 1.00 95.81 144 PRO A O 1
ATOM 1180 N N . ILE A 1 145 ? -9.019 -3.668 -2.617 1.00 97.75 145 ILE A N 1
ATOM 1181 C CA . ILE A 1 145 ? -9.917 -2.535 -2.918 1.00 97.75 145 ILE A CA 1
ATOM 1182 C C . ILE A 1 145 ? -11.380 -2.927 -2.718 1.00 97.75 145 ILE A C 1
ATOM 1184 O O . ILE A 1 145 ? -12.123 -2.188 -2.073 1.00 97.75 145 ILE A O 1
ATOM 1188 N N . VAL A 1 146 ? -11.803 -4.078 -3.243 1.00 97.12 146 VAL A N 1
ATOM 1189 C CA . VAL A 1 146 ? -13.186 -4.551 -3.093 1.00 97.12 146 VAL A CA 1
ATOM 1190 C C . VAL A 1 146 ? -13.530 -4.727 -1.615 1.00 97.12 146 VAL A C 1
ATOM 1192 O O . VAL A 1 146 ? -14.564 -4.227 -1.173 1.00 97.12 146 VAL A O 1
ATOM 1195 N N . VAL A 1 147 ? -12.648 -5.357 -0.832 1.00 96.06 147 VAL A N 1
ATOM 1196 C CA . VAL A 1 147 ? -12.831 -5.512 0.623 1.00 96.06 147 VAL A CA 1
ATOM 1197 C C . VAL A 1 147 ? -12.928 -4.150 1.316 1.00 96.06 147 VAL A C 1
ATOM 1199 O O . VAL A 1 147 ? -13.847 -3.919 2.103 1.00 96.06 147 VAL A O 1
ATOM 1202 N N . TYR A 1 148 ? -12.015 -3.232 0.999 1.00 97.62 148 TYR A N 1
ATOM 1203 C CA . TYR A 1 148 ? -11.967 -1.897 1.583 1.00 97.62 148 TYR A CA 1
ATOM 1204 C C . TYR A 1 148 ? -13.225 -1.084 1.282 1.00 97.62 148 TYR A C 1
ATOM 1206 O O . TYR A 1 148 ? -13.799 -0.492 2.192 1.00 97.62 148 TYR A O 1
ATOM 1214 N N . LEU A 1 149 ? -13.678 -1.062 0.026 1.00 97.19 149 LEU A N 1
ATOM 1215 C CA . LEU A 1 149 ? -14.864 -0.312 -0.383 1.00 97.19 149 LEU A CA 1
ATOM 1216 C C . LEU A 1 149 ? -16.145 -0.927 0.187 1.00 97.19 149 LEU A C 1
ATOM 1218 O O . LEU A 1 149 ? -17.001 -0.191 0.677 1.00 97.19 149 LEU A O 1
ATOM 1222 N N . TRP A 1 150 ? -16.260 -2.259 0.177 1.00 97.06 150 TRP A N 1
ATOM 1223 C CA . TRP A 1 150 ? -17.419 -2.963 0.729 1.00 97.06 150 TRP A CA 1
ATOM 1224 C C . TRP A 1 150 ? -17.564 -2.728 2.236 1.00 97.06 150 TRP A C 1
ATOM 1226 O O . TRP A 1 150 ? -18.665 -2.495 2.732 1.00 97.06 150 TRP A O 1
ATOM 1236 N N . GLN A 1 151 ? -16.446 -2.737 2.960 1.00 95.50 151 GLN A N 1
ATOM 1237 C CA . GLN A 1 151 ? -16.417 -2.674 4.419 1.00 95.50 151 GLN A CA 1
ATOM 1238 C C . GLN A 1 151 ? -15.801 -1.375 4.952 1.00 95.50 151 GLN A C 1
ATOM 1240 O O . GLN A 1 151 ? -15.243 -1.330 6.050 1.00 95.50 151 GLN A O 1
ATOM 1245 N N . ARG A 1 152 ? -15.924 -0.281 4.190 1.00 94.69 152 ARG A N 1
ATOM 1246 C CA . ARG A 1 152 ? -15.241 0.991 4.473 1.00 94.69 152 ARG A CA 1
ATOM 1247 C C . ARG A 1 152 ? -15.516 1.540 5.875 1.00 94.69 152 ARG A C 1
ATOM 1249 O O . ARG A 1 152 ? -14.631 2.149 6.473 1.00 94.69 152 ARG A O 1
ATOM 1256 N N . HIS A 1 153 ? -16.719 1.319 6.407 1.00 94.75 153 HIS A N 1
ATOM 1257 C CA . HIS A 1 153 ? -17.110 1.778 7.743 1.00 94.75 153 HIS A CA 1
ATOM 1258 C C . HIS A 1 153 ? -16.173 1.249 8.843 1.00 94.75 153 HIS A C 1
ATOM 1260 O O . HIS A 1 153 ? -15.745 2.028 9.691 1.00 94.75 153 HIS A O 1
ATOM 1266 N N . ILE A 1 154 ? -15.738 -0.014 8.751 1.00 94.50 154 ILE A N 1
ATOM 1267 C CA . ILE A 1 154 ? -14.806 -0.637 9.702 1.00 94.50 154 ILE A CA 1
ATOM 1268 C C . ILE A 1 154 ? -13.504 0.159 9.759 1.00 94.50 154 ILE A C 1
ATOM 1270 O O . ILE A 1 154 ? -12.981 0.446 10.833 1.00 94.50 154 ILE A O 1
ATOM 1274 N N . PHE A 1 155 ? -12.970 0.550 8.604 1.00 93.50 155 PHE A N 1
ATOM 1275 C CA . PHE A 1 155 ? -11.707 1.281 8.515 1.00 93.50 155 PHE A CA 1
ATOM 1276 C C . PHE A 1 155 ? -11.821 2.709 9.040 1.00 93.50 155 PHE A C 1
ATOM 1278 O O . PHE A 1 155 ? -10.887 3.203 9.668 1.00 93.50 155 PHE A O 1
ATOM 1285 N N . VAL A 1 156 ? -12.964 3.359 8.818 1.00 92.81 156 VAL A N 1
ATOM 1286 C CA . VAL A 1 156 ? -13.244 4.689 9.372 1.00 92.81 156 VAL A CA 1
ATOM 1287 C C . VAL A 1 156 ? -13.310 4.632 10.898 1.00 92.81 156 VAL A C 1
ATOM 1289 O O . VAL A 1 156 ? -12.700 5.470 11.555 1.00 92.81 156 VAL A O 1
ATOM 1292 N N . GLU A 1 157 ? -13.981 3.628 11.464 1.00 92.06 157 GLU A N 1
ATOM 1293 C CA . GLU A 1 157 ? -14.073 3.429 12.918 1.00 92.06 157 GLU A CA 1
ATOM 1294 C C . GLU A 1 157 ? -12.722 3.065 13.546 1.00 92.06 157 GLU A C 1
ATOM 1296 O O . GLU A 1 157 ? -12.397 3.498 14.649 1.00 92.06 157 GLU A O 1
ATOM 1301 N N . SER A 1 158 ? -11.911 2.288 12.830 1.00 90.38 158 SER A N 1
ATOM 1302 C CA . SER A 1 158 ? -10.617 1.795 13.317 1.00 90.38 158 SER A CA 1
ATOM 1303 C C . SER A 1 158 ? -9.509 2.839 13.239 1.00 90.38 158 SER A C 1
ATOM 1305 O O . SER A 1 158 ? -8.615 2.865 14.082 1.00 90.38 158 SER A O 1
ATOM 1307 N N . TYR A 1 159 ? -9.568 3.699 12.221 1.00 89.75 159 TYR A N 1
ATOM 1308 C CA . TYR A 1 159 ? -8.550 4.698 11.910 1.00 89.75 159 TYR A CA 1
ATOM 1309 C C . TYR A 1 159 ? -9.180 6.088 11.758 1.00 89.75 159 TYR A C 1
ATOM 1311 O O . TYR A 1 159 ? -9.010 6.729 10.716 1.00 89.75 159 TYR A O 1
ATOM 1319 N N . PRO A 1 160 ? -9.891 6.612 12.776 1.00 87.19 160 PRO A N 1
ATOM 1320 C CA . PRO A 1 160 ? -10.700 7.824 12.634 1.00 87.19 160 PRO A CA 1
ATOM 1321 C C . PRO A 1 160 ? -9.883 9.021 12.143 1.00 87.19 160 PRO A C 1
ATOM 1323 O O . PRO A 1 160 ? -10.357 9.798 11.318 1.00 87.19 160 PRO A O 1
ATOM 1326 N N . ASN A 1 161 ? -8.615 9.115 12.547 1.00 86.31 161 ASN A N 1
ATOM 1327 C CA . ASN A 1 161 ? -7.720 10.218 12.194 1.00 86.31 161 ASN A CA 1
ATOM 1328 C C . ASN A 1 161 ? -6.926 10.001 10.896 1.00 86.31 161 ASN A C 1
ATOM 1330 O O . ASN A 1 161 ? -6.324 10.952 10.396 1.00 86.31 161 ASN A O 1
ATOM 1334 N N . THR A 1 162 ? -6.897 8.779 10.356 1.00 89.44 162 THR A N 1
ATOM 1335 C CA . THR A 1 162 ? -5.975 8.379 9.277 1.00 89.44 162 THR A CA 1
ATOM 1336 C C . THR A 1 162 ? -6.623 7.577 8.146 1.00 89.44 162 THR A C 1
ATOM 1338 O O . THR A 1 162 ? -5.954 7.311 7.153 1.00 89.44 162 THR A O 1
ATOM 1341 N N . TYR A 1 163 ? -7.928 7.272 8.194 1.00 91.19 163 TYR A N 1
ATOM 1342 C CA . TYR A 1 163 ? -8.629 6.520 7.137 1.00 91.19 163 TYR A CA 1
ATOM 1343 C C . TYR A 1 163 ? -8.526 7.176 5.749 1.00 91.19 163 TYR A C 1
ATOM 1345 O O . TYR A 1 163 ? -8.547 6.482 4.736 1.00 91.19 163 TYR A O 1
ATOM 1353 N N . ARG A 1 164 ? -8.366 8.509 5.687 1.00 92.00 164 ARG A N 1
ATOM 1354 C CA . ARG A 1 164 ? -8.153 9.261 4.437 1.00 92.00 164 ARG A CA 1
ATOM 1355 C C . ARG A 1 164 ? -6.865 8.868 3.711 1.00 92.00 164 ARG A C 1
ATOM 1357 O O . ARG A 1 164 ? -6.775 9.055 2.504 1.00 92.00 164 ARG A O 1
ATOM 1364 N N . LEU A 1 165 ? -5.886 8.307 4.423 1.00 92.31 165 LEU A N 1
ATOM 1365 C CA . LEU A 1 165 ? -4.707 7.703 3.804 1.00 92.31 165 LEU A CA 1
ATOM 1366 C C . LEU A 1 165 ? -5.103 6.508 2.940 1.00 92.31 165 LEU A C 1
ATOM 1368 O O . LEU A 1 165 ? -4.668 6.421 1.799 1.00 92.31 165 LEU A O 1
ATOM 1372 N N . LEU A 1 166 ? -5.961 5.629 3.463 1.00 94.00 166 LEU A N 1
ATOM 1373 C CA . LEU A 1 166 ? -6.460 4.470 2.726 1.00 94.00 166 LEU A CA 1
ATOM 1374 C C . LEU A 1 166 ? -7.347 4.903 1.551 1.00 94.00 166 LEU A C 1
ATOM 1376 O O . LEU A 1 166 ? -7.189 4.357 0.465 1.00 94.00 166 LEU A O 1
ATOM 1380 N N . ASP A 1 167 ? -8.185 5.937 1.723 1.00 94.62 167 ASP A N 1
ATOM 1381 C CA . ASP A 1 167 ? -8.949 6.522 0.609 1.00 94.62 167 ASP A CA 1
ATOM 1382 C C . ASP A 1 167 ? -8.004 7.000 -0.514 1.00 94.62 167 ASP A C 1
ATOM 1384 O O . ASP A 1 167 ? -8.231 6.696 -1.684 1.00 94.62 167 ASP A O 1
ATOM 1388 N N . LEU A 1 168 ? -6.934 7.736 -0.173 1.00 94.06 168 LEU A N 1
ATOM 1389 C CA . LEU A 1 168 ? -5.978 8.240 -1.163 1.00 94.06 168 LEU A CA 1
ATOM 1390 C C . LEU A 1 168 ? -5.238 7.095 -1.861 1.00 94.06 168 LEU A C 1
ATOM 1392 O O . LEU A 1 168 ? -5.125 7.115 -3.083 1.00 94.06 168 LEU A O 1
ATOM 1396 N N . ILE A 1 169 ? -4.749 6.097 -1.118 1.00 94.19 169 ILE A N 1
ATOM 1397 C CA . ILE A 1 169 ? -4.042 4.960 -1.725 1.00 94.19 169 ILE A CA 1
ATOM 1398 C C . ILE A 1 169 ? -4.988 4.164 -2.636 1.00 94.19 169 ILE A C 1
ATOM 1400 O O . ILE A 1 169 ? -4.599 3.828 -3.750 1.00 94.19 169 ILE A O 1
ATOM 1404 N N . CYS A 1 170 ? -6.244 3.951 -2.229 1.00 96.50 170 CYS A N 1
ATOM 1405 C CA . CYS A 1 170 ? -7.267 3.320 -3.065 1.00 96.50 170 CYS A CA 1
ATOM 1406 C C . CYS A 1 170 ? -7.474 4.081 -4.387 1.00 96.50 170 CYS A C 1
ATOM 1408 O O . CYS A 1 170 ? -7.507 3.466 -5.452 1.00 96.50 170 CYS A O 1
ATOM 1410 N N . ILE A 1 171 ? -7.582 5.415 -4.338 1.00 95.69 171 ILE A N 1
ATOM 1411 C CA . ILE A 1 171 ? -7.702 6.256 -5.541 1.00 95.69 171 ILE A CA 1
ATOM 1412 C C . ILE A 1 171 ? -6.458 6.114 -6.424 1.00 95.69 171 ILE A C 1
ATOM 1414 O O . ILE A 1 171 ? -6.584 5.962 -7.638 1.00 95.69 171 ILE A O 1
ATOM 1418 N N . LEU A 1 172 ? -5.263 6.144 -5.828 1.00 93.94 172 LEU A N 1
ATOM 1419 C CA . LEU A 1 172 ? -4.012 5.999 -6.567 1.00 93.94 172 LEU A CA 1
ATOM 1420 C C . LEU A 1 172 ? -3.938 4.641 -7.268 1.00 93.94 172 LEU A C 1
ATOM 1422 O O . LEU A 1 172 ? -3.682 4.620 -8.463 1.00 93.94 172 LEU A O 1
ATOM 1426 N N . ILE A 1 173 ? -4.239 3.530 -6.594 1.00 95.38 173 ILE A N 1
ATOM 1427 C CA . ILE A 1 173 ? -4.244 2.200 -7.225 1.00 95.38 173 ILE A CA 1
ATOM 1428 C C . ILE A 1 173 ? -5.193 2.172 -8.4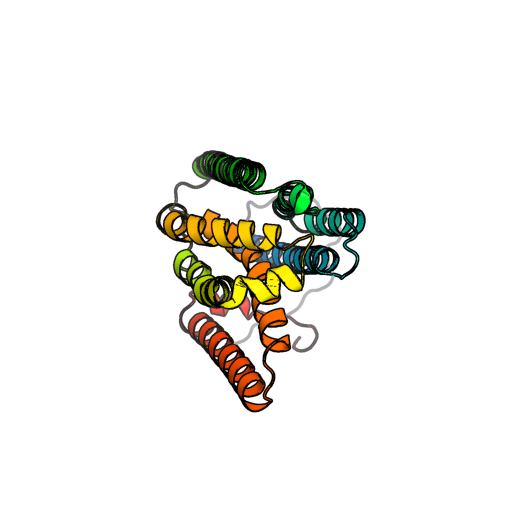36 1.00 95.38 173 ILE A C 1
ATOM 1430 O O . ILE A 1 173 ? -4.800 1.735 -9.519 1.00 95.38 173 ILE A O 1
ATOM 1434 N N . LEU A 1 174 ? -6.418 2.690 -8.284 1.00 96.12 174 LEU A N 1
ATOM 1435 C CA . LEU A 1 174 ? -7.415 2.718 -9.361 1.00 96.12 174 LEU A CA 1
ATOM 1436 C C . LEU A 1 174 ? -6.974 3.559 -10.567 1.00 96.12 174 LEU A C 1
ATOM 1438 O O . LEU A 1 174 ? -7.304 3.213 -11.697 1.00 96.12 174 LEU A O 1
ATOM 1442 N N . ILE A 1 175 ? -6.223 4.640 -10.345 1.00 93.75 175 ILE A N 1
ATOM 1443 C CA . ILE A 1 175 ? -5.653 5.474 -11.415 1.00 93.75 175 ILE A CA 1
ATOM 1444 C C . ILE A 1 175 ? -4.426 4.810 -12.039 1.00 93.75 175 ILE A C 1
ATOM 1446 O O . ILE A 1 175 ? -4.234 4.873 -13.251 1.00 93.75 175 ILE A O 1
ATOM 1450 N N . PHE A 1 176 ? -3.584 4.166 -11.234 1.00 91.94 176 PHE A N 1
ATOM 1451 C CA . PHE A 1 176 ? -2.359 3.543 -11.720 1.00 91.94 176 PHE A CA 1
ATOM 1452 C C . PHE A 1 176 ? -2.626 2.278 -12.544 1.00 91.94 176 PHE A C 1
ATOM 1454 O O . PHE A 1 176 ? -1.817 1.948 -13.411 1.00 91.94 176 PHE A O 1
ATOM 1461 N N . LEU A 1 177 ? -3.774 1.619 -12.360 1.00 93.69 177 LEU A N 1
ATOM 1462 C CA . LEU A 1 177 ? -4.188 0.485 -13.186 1.00 93.69 177 LEU A CA 1
ATOM 1463 C C . LEU A 1 177 ? -4.263 0.832 -14.690 1.00 93.69 177 LEU A C 1
ATOM 1465 O O . LEU A 1 177 ? -3.517 0.218 -15.451 1.00 93.69 177 LEU A O 1
ATOM 1469 N N . PRO A 1 178 ? -5.059 1.811 -15.165 1.00 93.06 178 PRO A N 1
ATOM 1470 C CA . PRO A 1 178 ? -5.049 2.202 -16.576 1.00 93.06 178 PRO A CA 1
ATOM 1471 C C . PRO A 1 178 ? -3.703 2.802 -17.017 1.00 93.06 178 PRO A C 1
ATOM 1473 O O . PRO A 1 178 ? -3.267 2.562 -18.140 1.00 93.06 178 PRO A O 1
ATOM 1476 N N . VAL A 1 179 ? -2.992 3.518 -16.135 1.00 89.19 179 VAL A N 1
ATOM 1477 C CA . VAL A 1 179 ? -1.649 4.059 -16.435 1.00 89.19 179 VAL A CA 1
ATOM 1478 C C . VAL A 1 179 ? -0.648 2.946 -16.742 1.00 89.19 179 VAL A C 1
ATOM 1480 O O . VAL A 1 179 ? 0.222 3.130 -17.589 1.00 89.19 179 VAL A O 1
ATOM 1483 N N . SER A 1 180 ? -0.781 1.777 -16.113 1.00 90.12 180 SER A N 1
ATOM 1484 C CA . SER A 1 180 ? 0.139 0.651 -16.303 1.00 90.12 180 SER A CA 1
ATOM 1485 C C . SER A 1 180 ? 0.135 0.049 -17.707 1.00 90.12 180 SER A C 1
ATOM 1487 O O . SER A 1 180 ? 1.126 -0.566 -18.094 1.00 90.12 180 SER A O 1
ATOM 1489 N N . PHE A 1 181 ? -0.923 0.276 -18.492 1.00 88.94 181 PHE A N 1
ATOM 1490 C CA . PHE A 1 181 ? -0.976 -0.132 -19.897 1.00 88.94 181 PHE A CA 1
ATOM 1491 C C . PHE A 1 181 ? -0.106 0.753 -20.801 1.00 88.94 181 PHE A C 1
ATOM 1493 O O . PHE A 1 181 ? 0.323 0.297 -21.855 1.00 88.94 181 PHE A O 1
ATOM 1500 N N . VAL A 1 182 ? 0.164 2.000 -20.394 1.00 85.75 182 VAL A N 1
ATOM 1501 C CA . VAL A 1 182 ? 0.929 2.982 -21.185 1.00 85.75 182 VAL A CA 1
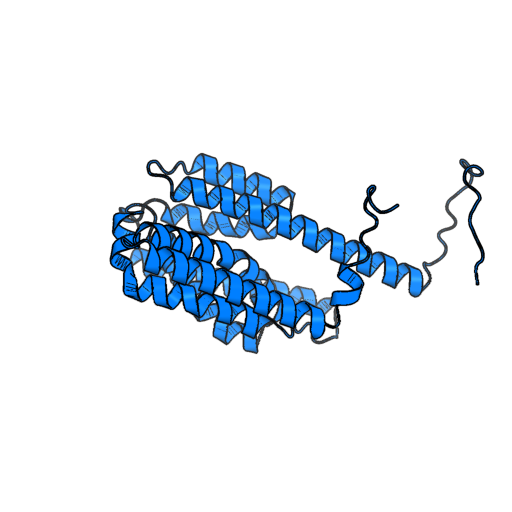ATOM 1502 C C . VAL A 1 182 ? 2.337 3.184 -20.617 1.00 85.75 182 VAL A C 1
ATOM 1504 O O . VAL A 1 182 ? 3.311 3.225 -21.358 1.00 85.75 182 VAL A O 1
ATOM 1507 N N . TYR A 1 183 ? 2.460 3.266 -19.291 1.00 83.00 183 TYR A N 1
ATOM 1508 C CA . TYR A 1 183 ? 3.704 3.546 -18.568 1.00 83.00 183 TYR A CA 1
ATOM 1509 C C . TYR A 1 183 ? 4.061 2.396 -17.613 1.00 83.00 183 TYR A C 1
ATOM 1511 O O . TYR A 1 183 ? 4.221 2.597 -16.406 1.00 83.00 183 TYR A O 1
ATOM 1519 N N . SER A 1 184 ? 4.173 1.176 -18.149 1.00 82.81 184 SER A N 1
ATOM 1520 C CA . SER A 1 184 ? 4.270 -0.068 -17.367 1.00 82.81 184 SER A CA 1
ATOM 1521 C C . SER A 1 184 ? 5.427 -0.085 -16.362 1.00 82.81 184 SER A C 1
ATOM 1523 O O . SER A 1 184 ? 5.202 -0.394 -15.198 1.00 82.81 184 SER A O 1
ATOM 1525 N N . THR A 1 185 ? 6.646 0.313 -16.743 1.00 80.88 185 THR A N 1
ATOM 1526 C CA . THR A 1 185 ? 7.809 0.321 -15.827 1.00 80.88 185 THR A CA 1
ATOM 1527 C C . THR A 1 185 ? 7.634 1.278 -14.655 1.00 80.88 185 THR A C 1
ATOM 1529 O O . THR A 1 185 ? 7.954 0.938 -13.515 1.00 80.88 185 THR A O 1
ATOM 1532 N N . ILE A 1 186 ? 7.118 2.480 -14.908 1.00 78.06 186 ILE A N 1
ATOM 1533 C CA . ILE A 1 186 ? 6.949 3.470 -13.848 1.00 78.06 186 ILE A CA 1
ATOM 1534 C C . ILE A 1 186 ? 5.790 3.061 -12.935 1.00 78.06 186 ILE A C 1
ATOM 1536 O O . ILE A 1 186 ? 5.947 3.072 -11.714 1.00 78.06 186 ILE A O 1
ATOM 1540 N N . ALA A 1 187 ? 4.669 2.623 -13.514 1.00 83.69 187 ALA A N 1
ATOM 1541 C CA . ALA A 1 187 ? 3.535 2.107 -12.757 1.00 83.69 187 ALA A CA 1
ATOM 1542 C C . ALA A 1 187 ? 3.941 0.929 -11.859 1.00 83.69 187 ALA A C 1
ATOM 1544 O O . ALA A 1 187 ? 3.561 0.890 -10.693 1.00 83.69 187 ALA A O 1
ATOM 1545 N N . ASP A 1 188 ? 4.795 0.032 -12.353 1.00 82.38 188 ASP A N 1
ATOM 1546 C CA . ASP A 1 188 ? 5.323 -1.104 -11.598 1.00 82.38 188 ASP A CA 1
ATOM 1547 C C . ASP A 1 188 ? 6.186 -0.687 -10.393 1.00 82.38 188 ASP A C 1
ATOM 1549 O O . ASP A 1 188 ? 6.075 -1.264 -9.312 1.00 82.38 188 ASP A O 1
ATOM 1553 N N . ARG A 1 189 ? 7.006 0.366 -10.533 1.00 79.06 189 ARG A N 1
ATOM 1554 C CA . ARG A 1 189 ? 7.801 0.917 -9.417 1.00 79.06 189 ARG A CA 1
ATOM 1555 C C . ARG A 1 189 ? 6.915 1.507 -8.317 1.00 79.06 189 ARG A C 1
ATOM 1557 O O . ARG A 1 189 ? 7.241 1.365 -7.140 1.00 79.06 189 ARG A O 1
ATOM 1564 N N . PHE A 1 190 ? 5.816 2.166 -8.689 1.00 79.12 190 PHE A N 1
ATOM 1565 C CA . PHE A 1 190 ? 4.829 2.676 -7.731 1.00 79.12 190 PHE A CA 1
ATOM 1566 C C . PHE A 1 190 ? 4.019 1.555 -7.087 1.00 79.12 190 PHE A C 1
ATOM 1568 O O . PHE A 1 190 ? 3.768 1.600 -5.883 1.00 79.12 190 PHE A O 1
ATOM 1575 N N . ASN A 1 191 ? 3.686 0.529 -7.870 1.00 88.06 191 ASN A N 1
ATOM 1576 C CA . ASN A 1 191 ? 2.872 -0.592 -7.434 1.00 88.06 191 ASN A CA 1
ATOM 1577 C C . ASN A 1 191 ? 3.420 -1.290 -6.187 1.00 88.06 191 ASN A C 1
ATOM 1579 O O . ASN A 1 191 ? 2.674 -1.604 -5.266 1.00 88.06 191 ASN A O 1
ATOM 1583 N N . LEU A 1 192 ? 4.741 -1.468 -6.114 1.00 83.69 192 LEU A N 1
ATOM 1584 C CA . LEU A 1 192 ? 5.398 -2.123 -4.977 1.00 83.69 192 LEU A CA 1
ATOM 1585 C C . LEU A 1 192 ? 5.080 -1.473 -3.622 1.00 83.69 192 LEU A C 1
ATOM 1587 O O . LEU A 1 192 ? 5.140 -2.135 -2.589 1.00 83.69 192 LEU A O 1
ATOM 1591 N N . TYR A 1 193 ? 4.728 -0.191 -3.611 1.00 83.81 193 TYR A N 1
ATOM 1592 C CA . TYR A 1 193 ? 4.363 0.508 -2.388 1.00 83.81 193 TYR A CA 1
ATOM 1593 C C . TYR A 1 193 ? 2.882 0.404 -2.026 1.00 83.81 193 TYR A C 1
ATOM 1595 O O . TYR A 1 193 ? 2.527 0.592 -0.861 1.00 83.81 193 TYR A O 1
ATOM 1603 N N . PHE A 1 194 ? 2.012 0.084 -2.984 1.00 90.75 194 PHE A N 1
ATOM 1604 C CA . PHE A 1 194 ? 0.593 -0.131 -2.713 1.00 90.75 194 PHE A CA 1
ATOM 1605 C C . PHE A 1 194 ? 0.344 -1.370 -1.853 1.00 90.75 194 PHE A C 1
ATOM 1607 O O . PHE A 1 194 ? -0.680 -1.442 -1.189 1.00 90.75 194 PHE A O 1
ATOM 1614 N N . PHE A 1 195 ? 1.329 -2.257 -1.713 1.00 89.19 195 PHE A N 1
ATOM 1615 C CA . PHE A 1 195 ? 1.282 -3.393 -0.790 1.00 89.19 195 PHE A CA 1
ATOM 1616 C C . PHE A 1 195 ? 0.976 -3.003 0.673 1.00 89.19 195 PHE A C 1
ATOM 1618 O O . PHE A 1 195 ? 0.416 -3.786 1.437 1.00 89.19 195 PHE A O 1
ATOM 1625 N N . ILE A 1 196 ? 1.293 -1.766 1.078 1.00 91.12 196 ILE A N 1
ATOM 1626 C CA . ILE A 1 196 ? 0.931 -1.223 2.400 1.00 91.12 196 ILE A CA 1
ATOM 1627 C C . ILE A 1 196 ? -0.590 -1.185 2.588 1.00 91.12 196 ILE A C 1
ATOM 1629 O O . ILE A 1 196 ? -1.082 -1.445 3.688 1.00 91.12 196 ILE A O 1
ATOM 1633 N N . PHE A 1 197 ? -1.329 -0.855 1.527 1.00 93.69 197 PHE A N 1
ATOM 1634 C CA . PHE A 1 197 ? -2.787 -0.854 1.532 1.00 93.69 197 PHE A CA 1
ATOM 1635 C C . PHE A 1 197 ? -3.322 -2.267 1.728 1.00 93.69 197 PHE A C 1
ATOM 1637 O O . PHE A 1 197 ? -4.151 -2.465 2.608 1.00 93.69 197 PHE A O 1
ATOM 1644 N N . ASP A 1 198 ? -2.791 -3.250 1.002 1.00 93.56 198 ASP A N 1
ATOM 1645 C CA . ASP A 1 198 ? -3.225 -4.646 1.103 1.00 93.56 198 ASP A CA 1
ATOM 1646 C C . ASP A 1 198 ? -3.040 -5.188 2.518 1.00 93.56 198 ASP A C 1
ATOM 1648 O O . ASP A 1 198 ? -3.975 -5.733 3.100 1.00 93.56 198 ASP A O 1
ATOM 1652 N N . ILE A 1 199 ? -1.858 -4.970 3.107 1.00 92.00 199 ILE A N 1
ATOM 1653 C CA . ILE A 1 199 ? -1.559 -5.396 4.480 1.00 92.00 199 ILE A CA 1
ATOM 1654 C C . ILE A 1 199 ? -2.522 -4.730 5.468 1.00 92.00 199 ILE A C 1
ATOM 1656 O O . ILE A 1 199 ? -3.072 -5.405 6.339 1.00 92.00 199 ILE A O 1
ATOM 1660 N N . ALA A 1 200 ? -2.742 -3.417 5.347 1.00 92.06 200 ALA A N 1
ATOM 1661 C CA . ALA A 1 200 ? -3.636 -2.689 6.244 1.00 92.06 200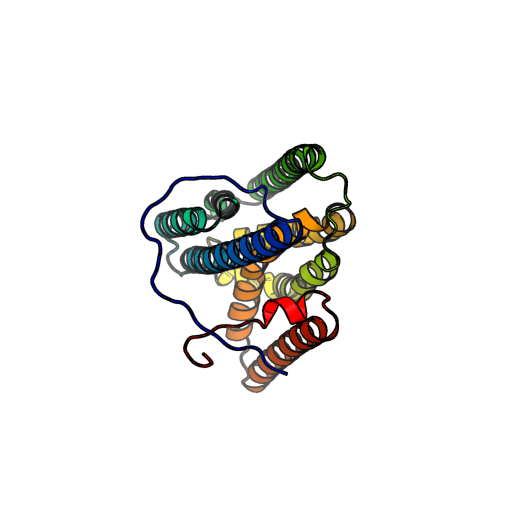 ALA A CA 1
ATOM 1662 C C . ALA A 1 200 ? -5.093 -3.162 6.108 1.00 92.06 200 ALA A C 1
ATOM 1664 O O . ALA A 1 200 ? -5.782 -3.357 7.112 1.00 92.06 200 ALA A O 1
ATOM 1665 N N . VAL A 1 201 ? -5.553 -3.376 4.874 1.00 94.69 201 VAL A N 1
ATOM 1666 C CA . VAL A 1 201 ? -6.920 -3.801 4.570 1.00 94.69 201 VAL A CA 1
ATOM 1667 C C . VAL A 1 201 ? -7.166 -5.227 5.032 1.00 94.69 201 VAL A C 1
ATOM 1669 O O . VAL A 1 201 ? -8.082 -5.462 5.819 1.00 94.69 201 VAL A O 1
ATOM 1672 N N . PHE A 1 202 ? -6.344 -6.175 4.591 1.00 94.19 202 PHE A N 1
ATOM 1673 C CA . PHE A 1 202 ? -6.504 -7.581 4.941 1.00 94.19 202 PHE A CA 1
ATOM 1674 C C . PHE A 1 202 ? -6.253 -7.843 6.420 1.00 94.19 202 PHE A C 1
ATOM 1676 O O . PHE A 1 202 ? -7.014 -8.595 7.025 1.00 94.19 202 PHE A O 1
ATOM 1683 N N . GLY A 1 203 ? -5.261 -7.187 7.029 1.00 91.75 203 GLY A N 1
ATOM 1684 C CA . GLY A 1 203 ? -5.000 -7.310 8.462 1.00 91.75 203 GLY A CA 1
ATOM 1685 C C . GLY A 1 203 ? -6.206 -6.883 9.296 1.00 91.75 203 GLY A C 1
ATOM 1686 O O . GLY A 1 203 ? -6.672 -7.635 10.152 1.00 91.75 203 GLY A O 1
ATOM 1687 N N . ARG A 1 204 ? -6.784 -5.712 8.999 1.00 91.88 204 ARG A N 1
ATOM 1688 C CA . ARG A 1 204 ? -7.938 -5.225 9.759 1.00 91.88 204 ARG A CA 1
ATOM 1689 C C . ARG A 1 204 ? -9.227 -5.977 9.438 1.00 91.88 204 ARG A C 1
ATOM 1691 O O . ARG A 1 204 ? -10.033 -6.215 10.335 1.00 91.88 204 ARG A O 1
ATOM 1698 N N . PHE A 1 205 ? -9.420 -6.379 8.185 1.00 92.69 205 PHE A N 1
ATOM 1699 C CA . PHE A 1 205 ? -10.559 -7.208 7.800 1.00 92.69 205 PHE A CA 1
ATOM 1700 C C . PHE A 1 205 ? -10.523 -8.568 8.509 1.00 92.69 205 PHE A C 1
ATOM 1702 O O . PHE A 1 205 ? -11.540 -9.002 9.046 1.00 92.69 205 PHE A O 1
ATOM 1709 N N . PHE A 1 206 ? -9.349 -9.198 8.608 1.00 93.69 206 PHE A N 1
ATOM 1710 C CA . PHE A 1 206 ? -9.165 -10.447 9.348 1.00 93.69 206 PHE A CA 1
ATOM 1711 C C . PHE A 1 206 ? -9.547 -10.323 10.830 1.00 93.69 206 PHE A C 1
ATOM 1713 O O . PHE A 1 206 ? -10.193 -11.218 11.380 1.00 93.69 206 PHE A O 1
ATOM 1720 N N . GLU A 1 207 ? -9.189 -9.215 11.483 1.00 91.31 207 GLU A N 1
ATOM 1721 C CA . GLU A 1 207 ? -9.584 -8.948 12.872 1.00 91.31 207 GLU A CA 1
ATOM 1722 C C . GLU A 1 207 ? -11.101 -8.797 13.041 1.00 91.31 207 GLU A C 1
ATOM 1724 O O . GLU A 1 207 ? -11.640 -9.188 14.076 1.00 91.31 207 GLU A O 1
ATOM 1729 N N . TYR A 1 208 ? -11.787 -8.266 12.027 1.00 92.81 208 TYR A N 1
ATOM 1730 C CA . TYR A 1 208 ? -13.235 -8.069 12.046 1.00 92.81 208 TYR A CA 1
ATOM 1731 C C . TYR A 1 208 ? -14.039 -9.365 11.872 1.00 92.81 208 TYR A C 1
ATOM 1733 O O . TYR A 1 208 ? -15.154 -9.476 12.392 1.00 92.81 208 TYR A O 1
ATOM 1741 N N . LEU A 1 209 ? -13.498 -10.360 11.161 1.00 93.12 209 LEU A N 1
ATOM 1742 C CA . LEU A 1 209 ? -14.145 -11.666 11.023 1.00 93.12 209 LEU A CA 1
ATOM 1743 C C . LEU A 1 209 ? -14.369 -12.280 12.415 1.00 93.12 209 LEU A C 1
ATOM 1745 O O . LEU A 1 209 ? -13.438 -12.411 13.203 1.00 93.12 209 LEU A O 1
ATOM 1749 N N . LYS A 1 210 ? -15.609 -12.658 12.744 1.00 92.88 210 LYS A N 1
ATOM 1750 C CA . LYS A 1 210 ? -15.954 -13.156 14.091 1.00 92.88 210 LYS A CA 1
ATOM 1751 C C . LYS A 1 210 ? -15.759 -14.664 14.242 1.00 92.88 210 LYS A C 1
ATOM 1753 O O . LYS A 1 210 ? -15.285 -15.119 15.278 1.00 92.88 210 LYS A O 1
ATOM 1758 N N . SER A 1 211 ? -16.129 -15.434 13.221 1.00 96.25 211 SER A N 1
ATOM 1759 C CA . SER A 1 211 ? -16.071 -16.900 13.235 1.00 96.25 211 SER A CA 1
ATOM 1760 C C . SER A 1 211 ? -14.670 -17.412 12.912 1.00 96.25 211 SER A C 1
ATOM 1762 O O . SER A 1 211 ? -14.011 -16.890 12.005 1.00 96.25 211 SER A O 1
ATOM 1764 N N . PHE A 1 212 ? -14.260 -18.486 13.583 1.00 95.75 212 PHE A N 1
ATOM 1765 C CA . PHE A 1 212 ? -13.002 -19.170 13.300 1.00 95.75 212 PHE A CA 1
ATOM 1766 C C . PHE A 1 212 ? -12.945 -19.689 11.854 1.00 95.75 212 PHE A C 1
ATOM 1768 O O . PHE A 1 212 ? -11.925 -19.539 11.186 1.00 95.75 212 PHE A O 1
ATOM 1775 N N . GLU A 1 213 ? -14.059 -20.204 11.337 1.00 96.81 213 GLU A N 1
ATOM 1776 C CA . GLU A 1 213 ? -14.175 -20.792 10.002 1.00 96.81 213 GLU A CA 1
ATOM 1777 C C . GLU A 1 213 ? -13.899 -19.754 8.907 1.00 96.81 213 GLU A C 1
ATOM 1779 O O . GLU A 1 213 ? -13.091 -20.002 8.017 1.00 96.81 213 GLU A O 1
ATOM 1784 N N . LEU A 1 214 ? -14.500 -18.559 9.000 1.00 95.06 214 LEU A N 1
ATOM 1785 C CA . LEU A 1 214 ? -14.227 -17.466 8.055 1.00 95.06 214 LEU A CA 1
ATOM 1786 C C . LEU A 1 214 ? -12.776 -16.977 8.133 1.00 95.06 214 LEU A C 1
ATOM 1788 O O . LEU A 1 214 ? -12.186 -16.687 7.096 1.00 95.06 214 LEU A O 1
ATOM 1792 N N . LYS A 1 215 ? -12.182 -16.904 9.333 1.00 94.25 215 LYS A N 1
ATOM 1793 C CA . LYS A 1 215 ? -10.761 -16.551 9.494 1.00 94.25 215 LYS A CA 1
ATOM 1794 C C . LYS A 1 215 ? -9.850 -17.579 8.832 1.00 94.25 215 LYS A C 1
ATOM 1796 O O . LYS A 1 215 ? -8.935 -17.200 8.104 1.00 94.25 215 LYS A O 1
ATOM 1801 N N . ALA A 1 216 ? -10.110 -18.864 9.067 1.00 96.06 216 ALA A N 1
ATOM 1802 C CA . ALA A 1 216 ? -9.363 -19.955 8.457 1.00 96.06 216 ALA A CA 1
ATOM 1803 C C . ALA A 1 216 ? -9.511 -19.935 6.932 1.00 96.06 216 ALA A C 1
ATOM 1805 O O . ALA A 1 216 ? -8.507 -19.971 6.228 1.00 96.06 216 ALA A O 1
ATOM 1806 N N . LEU A 1 217 ? -10.738 -19.789 6.421 1.00 96.25 217 LEU A N 1
ATOM 1807 C CA . LEU A 1 217 ? -11.009 -19.691 4.988 1.00 96.25 217 LEU A CA 1
ATOM 1808 C C . LEU A 1 217 ? -10.276 -18.504 4.350 1.00 96.25 217 LEU A C 1
ATOM 1810 O O . LEU A 1 217 ? -9.661 -18.665 3.301 1.00 96.25 217 LEU A O 1
ATOM 1814 N N . PHE A 1 218 ? -10.297 -17.336 4.996 1.00 93.38 218 PHE A N 1
ATOM 1815 C CA . PHE A 1 218 ? -9.595 -16.144 4.520 1.00 93.38 218 PHE A CA 1
ATOM 1816 C C . PHE A 1 218 ? -8.075 -16.351 4.463 1.00 93.38 218 PHE A C 1
ATOM 1818 O O . PHE A 1 218 ? -7.453 -16.053 3.446 1.00 93.38 218 PHE A O 1
ATOM 1825 N N . LEU A 1 219 ? -7.471 -16.917 5.514 1.00 94.00 219 LEU A N 1
ATOM 1826 C CA . LEU A 1 219 ? -6.035 -17.220 5.528 1.00 94.00 219 LEU A CA 1
ATOM 1827 C C . LEU A 1 219 ? -5.656 -18.269 4.482 1.00 94.00 219 LEU A C 1
ATOM 1829 O O . LEU A 1 219 ? -4.654 -18.102 3.794 1.00 94.00 219 LEU A O 1
ATOM 1833 N N . ILE A 1 220 ? -6.456 -19.327 4.335 1.00 96.00 220 ILE A N 1
ATOM 1834 C CA . ILE A 1 220 ? -6.244 -20.356 3.312 1.00 96.00 220 ILE A CA 1
ATOM 1835 C C . ILE A 1 220 ? -6.305 -19.726 1.918 1.00 96.00 220 ILE A C 1
ATOM 1837 O O . ILE A 1 220 ? -5.421 -19.986 1.106 1.00 96.00 220 ILE A O 1
ATOM 1841 N N . ALA A 1 221 ? -7.291 -18.864 1.652 1.00 92.81 221 ALA A N 1
ATOM 1842 C CA . ALA A 1 221 ? -7.401 -18.157 0.381 1.00 92.81 221 ALA A CA 1
ATOM 1843 C C . ALA A 1 221 ? -6.156 -17.299 0.096 1.00 92.81 221 ALA A C 1
ATOM 1845 O O . ALA A 1 221 ? -5.589 -17.414 -0.988 1.00 92.81 221 ALA A O 1
ATOM 1846 N N . LEU A 1 222 ? -5.672 -16.528 1.079 1.00 92.06 222 LEU A N 1
ATOM 1847 C CA . LEU A 1 222 ? -4.445 -15.731 0.941 1.00 92.06 222 LEU A CA 1
ATOM 1848 C C . LEU A 1 222 ? -3.202 -16.597 0.696 1.00 92.06 222 LEU A C 1
ATOM 1850 O O . LEU A 1 222 ? -2.358 -16.244 -0.128 1.00 92.06 222 LEU A O 1
ATOM 1854 N N . ILE A 1 223 ? -3.071 -17.728 1.395 1.00 94.12 223 ILE A N 1
ATOM 1855 C CA . ILE A 1 223 ? -1.954 -18.662 1.200 1.00 94.12 223 ILE A CA 1
ATOM 1856 C C . ILE A 1 223 ? -1.996 -19.238 -0.213 1.00 94.12 223 ILE A C 1
ATOM 1858 O O . ILE A 1 223 ? -0.968 -19.262 -0.889 1.00 94.12 223 ILE A O 1
ATOM 1862 N N . ILE A 1 224 ? -3.170 -19.681 -0.670 1.00 94.62 224 ILE A N 1
ATOM 1863 C CA . ILE A 1 224 ? -3.357 -20.229 -2.015 1.00 94.62 224 ILE A CA 1
ATOM 1864 C C . ILE A 1 224 ? -3.022 -19.170 -3.067 1.00 94.62 224 ILE A C 1
ATOM 1866 O O . ILE A 1 224 ? -2.228 -19.453 -3.959 1.00 94.62 224 ILE A O 1
ATOM 1870 N N . GLU A 1 225 ? -3.558 -17.955 -2.937 1.00 90.44 225 GLU A N 1
ATOM 1871 C CA . GLU A 1 225 ? -3.290 -16.837 -3.845 1.00 90.44 225 GLU A CA 1
ATOM 1872 C C . GLU A 1 225 ? -1.784 -16.558 -3.960 1.00 90.44 225 GLU A C 1
ATOM 1874 O O . GLU A 1 225 ? -1.222 -16.608 -5.054 1.00 90.44 225 GLU A O 1
ATOM 1879 N N . ASN A 1 226 ? -1.101 -16.339 -2.832 1.00 89.75 226 ASN A N 1
ATOM 1880 C CA . ASN A 1 226 ? 0.331 -16.033 -2.824 1.00 89.75 226 ASN A CA 1
ATOM 1881 C C . ASN A 1 226 ? 1.174 -17.202 -3.351 1.00 89.75 226 ASN A C 1
ATOM 1883 O O . ASN A 1 226 ? 2.143 -16.990 -4.082 1.00 89.75 226 ASN A O 1
ATOM 1887 N N . THR A 1 227 ? 0.790 -18.439 -3.029 1.00 92.56 227 THR A N 1
ATOM 1888 C CA . THR A 1 227 ? 1.466 -19.641 -3.535 1.00 92.56 227 THR A CA 1
ATOM 1889 C C . THR A 1 227 ? 1.302 -19.761 -5.044 1.00 92.56 227 THR A C 1
ATOM 1891 O O . THR A 1 227 ? 2.277 -20.034 -5.737 1.00 92.56 227 THR A O 1
ATOM 1894 N N . MET A 1 228 ? 0.102 -19.517 -5.576 1.00 91.69 228 MET A N 1
ATOM 1895 C CA . MET A 1 228 ? -0.155 -19.527 -7.016 1.00 91.69 228 MET A CA 1
ATOM 1896 C C . MET A 1 228 ? 0.629 -18.430 -7.731 1.00 91.69 228 MET A C 1
ATOM 1898 O O . MET A 1 228 ? 1.247 -18.706 -8.755 1.00 91.69 228 MET A O 1
ATOM 1902 N N . LEU A 1 229 ? 0.668 -17.212 -7.186 1.00 89.88 229 LEU A N 1
ATOM 1903 C CA . LEU A 1 229 ? 1.455 -16.115 -7.754 1.00 89.88 229 LEU A CA 1
ATOM 1904 C C . LEU A 1 229 ? 2.941 -16.454 -7.809 1.00 89.88 229 LEU A C 1
ATOM 1906 O O . LEU A 1 229 ? 3.577 -16.281 -8.850 1.00 89.88 229 LEU A O 1
ATOM 1910 N N . PHE A 1 230 ? 3.485 -16.986 -6.715 1.00 88.12 230 PHE A N 1
ATOM 1911 C CA . PHE A 1 230 ? 4.874 -17.420 -6.667 1.00 88.12 230 PHE A CA 1
ATOM 1912 C C . PHE A 1 230 ? 5.143 -18.589 -7.624 1.00 88.12 230 PHE A C 1
ATOM 1914 O O . PHE A 1 230 ? 6.138 -18.575 -8.345 1.00 88.12 230 PHE A O 1
ATOM 1921 N N . PHE A 1 231 ? 4.233 -19.563 -7.693 1.00 90.88 231 PHE A N 1
ATOM 1922 C CA . PHE A 1 231 ? 4.319 -20.707 -8.599 1.00 90.88 231 PHE A CA 1
ATOM 1923 C C . PHE A 1 231 ? 4.278 -20.284 -10.073 1.00 90.88 231 PHE A C 1
ATOM 1925 O O . PHE A 1 231 ? 5.063 -20.769 -10.886 1.00 90.88 231 PHE A O 1
ATOM 1932 N N . ILE A 1 232 ? 3.396 -19.359 -10.445 1.00 89.38 232 ILE A N 1
ATOM 1933 C CA . ILE A 1 232 ? 3.355 -18.813 -11.803 1.00 89.38 232 ILE A CA 1
ATOM 1934 C C . ILE A 1 232 ? 4.661 -18.066 -12.079 1.00 89.38 232 ILE A C 1
ATOM 1936 O O . ILE A 1 232 ? 5.312 -18.290 -13.096 1.00 89.38 232 ILE A O 1
ATOM 1940 N N . TRP A 1 233 ? 5.097 -17.212 -11.154 1.00 85.81 233 TRP A N 1
ATOM 1941 C CA . TRP A 1 233 ? 6.320 -16.449 -11.349 1.00 85.81 233 TRP A CA 1
ATOM 1942 C C . TRP A 1 233 ? 7.549 -17.352 -11.528 1.00 85.81 233 TRP A C 1
ATOM 1944 O O . TRP A 1 233 ? 8.310 -17.138 -12.467 1.00 85.81 233 TRP A O 1
ATOM 1954 N N . ILE A 1 234 ? 7.732 -18.389 -10.706 1.00 84.50 234 ILE A N 1
ATOM 1955 C CA . ILE A 1 234 ? 8.916 -19.258 -10.795 1.00 84.50 234 ILE A CA 1
ATOM 1956 C C . ILE A 1 234 ? 8.952 -20.088 -12.086 1.00 84.50 234 ILE A C 1
ATOM 1958 O O . ILE A 1 234 ? 10.029 -20.304 -12.634 1.00 84.50 234 ILE A O 1
ATOM 1962 N N . ASN A 1 235 ? 7.793 -20.524 -12.593 1.00 87.44 235 ASN A N 1
ATOM 1963 C CA . ASN A 1 235 ? 7.724 -21.370 -13.787 1.00 87.44 235 ASN A CA 1
ATOM 1964 C C . ASN A 1 235 ? 7.743 -20.571 -15.099 1.00 87.44 235 ASN A C 1
ATOM 1966 O O . ASN A 1 235 ? 8.216 -21.084 -16.109 1.00 87.44 235 ASN A O 1
ATOM 1970 N N . TYR A 1 236 ? 7.235 -19.334 -15.100 1.00 85.25 236 TYR A N 1
ATOM 1971 C CA . TYR A 1 236 ? 7.036 -18.555 -16.329 1.00 85.25 236 TYR A CA 1
ATOM 1972 C C . TYR A 1 236 ? 7.905 -17.292 -16.429 1.00 85.25 236 TYR A C 1
ATOM 1974 O O . TYR A 1 236 ? 7.952 -16.672 -17.491 1.00 85.25 236 TYR A O 1
ATOM 1982 N N . SER A 1 237 ? 8.601 -16.877 -15.363 1.00 79.19 237 SER A N 1
ATOM 1983 C CA . SER A 1 237 ? 9.468 -15.694 -15.408 1.00 79.19 237 SER A CA 1
ATOM 1984 C C . SER A 1 237 ? 10.812 -16.009 -16.076 1.00 79.19 237 SER A C 1
ATOM 1986 O O . SER A 1 237 ? 11.557 -16.851 -15.566 1.00 79.19 237 SER A O 1
ATOM 1988 N N . PRO A 1 238 ? 11.220 -15.253 -17.116 1.00 74.62 238 PRO A N 1
ATOM 1989 C CA . PRO A 1 238 ? 12.565 -15.354 -17.693 1.00 74.62 238 PRO A CA 1
ATOM 1990 C C . PRO A 1 238 ? 13.684 -15.064 -16.682 1.00 74.62 238 PRO A C 1
ATOM 1992 O O . PRO A 1 238 ? 14.835 -15.430 -16.896 1.00 74.62 238 PRO A O 1
ATOM 1995 N N . TYR A 1 239 ? 13.352 -14.388 -15.578 1.00 74.44 239 TYR A N 1
ATOM 1996 C CA . TYR A 1 239 ? 14.303 -13.972 -14.551 1.00 74.44 239 TYR A CA 1
ATOM 1997 C C . TYR A 1 239 ? 14.406 -14.950 -13.377 1.00 74.44 239 TYR A C 1
ATOM 1999 O O . TYR A 1 239 ? 15.276 -14.756 -12.530 1.00 74.44 239 TYR A O 1
ATOM 2007 N N . ALA A 1 240 ? 13.557 -15.985 -13.312 1.00 74.44 240 ALA A N 1
ATOM 2008 C CA . ALA A 1 240 ? 13.508 -16.905 -12.175 1.00 74.44 240 ALA A CA 1
ATOM 2009 C C . ALA A 1 240 ? 14.880 -17.544 -11.902 1.00 74.44 240 ALA A C 1
ATOM 2011 O O . ALA A 1 240 ? 15.394 -17.436 -10.793 1.00 74.44 240 ALA A O 1
ATOM 2012 N N . LEU A 1 241 ? 15.527 -18.109 -12.929 1.00 67.50 241 LEU A N 1
ATOM 2013 C CA . LEU A 1 241 ? 16.833 -18.774 -12.808 1.00 67.50 241 LEU A CA 1
ATOM 2014 C C . LEU A 1 241 ? 17.940 -17.846 -12.272 1.00 67.50 241 LEU A C 1
ATOM 2016 O O . LEU A 1 241 ? 18.773 -18.278 -11.480 1.00 67.50 241 LEU A O 1
ATOM 2020 N N . CYS A 1 242 ? 17.924 -16.560 -12.636 1.00 66.56 242 CYS A N 1
ATOM 2021 C CA . CYS A 1 242 ? 18.917 -15.582 -12.177 1.00 66.56 242 CYS A CA 1
ATOM 2022 C C . CYS A 1 242 ? 18.752 -15.195 -10.698 1.00 66.56 242 CYS A C 1
ATOM 2024 O O . CYS A 1 242 ? 19.686 -14.668 -10.089 1.00 66.56 242 CYS A O 1
ATOM 2026 N N . CYS A 1 243 ? 17.569 -15.419 -10.123 1.00 64.50 243 CYS A N 1
ATOM 2027 C CA . CYS A 1 243 ? 17.257 -15.077 -8.739 1.00 64.50 243 CYS A CA 1
ATOM 2028 C C . CYS A 1 243 ? 17.655 -16.172 -7.736 1.00 64.50 243 CYS A C 1
ATOM 2030 O O . CYS A 1 243 ? 17.753 -15.865 -6.552 1.00 64.50 243 CYS A O 1
ATOM 2032 N N . PHE A 1 244 ? 17.914 -17.408 -8.184 1.00 61.06 244 PHE A N 1
ATOM 2033 C CA . PHE A 1 244 ? 18.243 -18.546 -7.310 1.00 61.06 244 PHE A CA 1
ATOM 2034 C C . PHE A 1 244 ? 19.741 -18.845 -7.160 1.00 61.06 244 PHE A C 1
ATOM 2036 O O . PHE A 1 244 ? 20.089 -19.815 -6.491 1.00 61.06 244 PHE A O 1
ATOM 2043 N N . ASP A 1 245 ? 20.637 -18.019 -7.711 1.00 60.44 245 ASP A N 1
ATOM 2044 C CA . ASP A 1 245 ? 22.087 -18.119 -7.462 1.00 60.44 245 ASP A CA 1
ATOM 2045 C C . ASP A 1 245 ? 22.433 -17.605 -6.048 1.00 60.44 245 ASP A C 1
ATOM 2047 O O . ASP A 1 245 ? 23.078 -16.570 -5.850 1.00 60.44 245 ASP A O 1
ATOM 2051 N N . TYR A 1 246 ? 21.902 -18.303 -5.043 1.00 54.28 246 TYR A N 1
ATOM 2052 C CA . TYR A 1 246 ? 22.108 -18.050 -3.627 1.00 54.28 246 TYR A CA 1
ATOM 2053 C C . TYR A 1 246 ? 23.422 -18.690 -3.183 1.00 54.28 246 TYR A C 1
ATOM 2055 O O . TYR A 1 246 ? 23.457 -19.824 -2.707 1.00 54.28 246 TYR A O 1
ATOM 2063 N N . ARG A 1 247 ? 24.516 -17.934 -3.273 1.00 54.41 247 ARG A N 1
ATOM 2064 C CA . ARG A 1 247 ? 25.752 -18.259 -2.548 1.00 54.41 247 ARG A CA 1
ATOM 2065 C C . ARG A 1 247 ? 25.594 -17.862 -1.082 1.00 54.41 247 ARG A C 1
ATOM 2067 O O . ARG A 1 247 ? 26.098 -16.832 -0.643 1.00 54.41 247 ARG A O 1
ATOM 2074 N N . ASN A 1 248 ? 24.832 -18.657 -0.341 1.00 55.09 248 ASN A N 1
ATOM 2075 C CA . ASN A 1 248 ? 24.672 -18.489 1.100 1.00 55.09 248 ASN A CA 1
ATOM 2076 C C . ASN A 1 248 ? 25.772 -19.278 1.817 1.00 55.09 248 ASN A C 1
ATOM 2078 O O . ASN A 1 248 ? 26.122 -20.364 1.374 1.00 55.09 248 ASN A O 1
ATOM 2082 N N . VAL A 1 249 ? 26.250 -18.789 2.965 1.00 63.28 249 VAL A N 1
ATOM 2083 C CA . VAL A 1 249 ? 27.263 -19.478 3.801 1.00 63.28 249 VAL A CA 1
ATOM 2084 C C . VAL A 1 249 ? 26.847 -20.915 4.168 1.00 63.28 249 VAL A C 1
ATOM 2086 O O . VAL A 1 249 ? 27.694 -21.760 4.413 1.00 63.28 249 VAL A O 1
ATOM 2089 N N . LEU A 1 250 ? 25.541 -21.197 4.171 1.00 49.91 250 LEU A N 1
ATOM 2090 C CA . LEU A 1 250 ? 24.952 -22.515 4.433 1.00 49.91 250 LEU A CA 1
ATOM 2091 C C . LEU A 1 250 ? 25.069 -23.521 3.272 1.00 49.91 250 LEU A C 1
ATOM 2093 O O . LEU A 1 250 ? 24.923 -24.715 3.505 1.00 49.91 250 LEU A O 1
ATOM 2097 N N . PHE A 1 251 ? 25.288 -23.052 2.042 1.00 55.91 251 PHE A N 1
ATOM 2098 C CA . PHE A 1 251 ? 25.365 -23.873 0.824 1.00 55.91 251 PHE A CA 1
ATOM 2099 C C . PHE A 1 251 ? 26.662 -23.609 0.036 1.00 55.91 251 PHE A C 1
ATOM 2101 O O . PHE A 1 251 ? 26.708 -23.813 -1.178 1.00 55.91 251 PHE A O 1
ATOM 2108 N N . MET A 1 252 ? 27.688 -23.107 0.731 1.00 47.09 252 MET A N 1
ATOM 2109 C CA . MET A 1 252 ? 29.049 -22.885 0.237 1.00 47.09 252 MET A CA 1
ATOM 2110 C C . MET A 1 252 ? 29.947 -24.035 0.684 1.00 47.09 252 MET A C 1
ATOM 2112 O O . MET A 1 252 ? 30.800 -24.442 -0.132 1.00 47.09 252 MET A O 1
#

Secondary structure (DSSP, 8-state):
--------S--S------PPPPHHHHHHHHHHHHHHHHHHHHHHHHHHHHHHHHHHSSS--HHHHHHHHHHHHHH-GGGGGGGGGGGGS-TTTS-THHHHHHHHHHHHHHHHHHHHHHHHHHTT--S----TTHHHHHHTTHHHHHHHHHTHHHHHHH-TTTHHHHHHHHHHHHHHHHHTTTSHHHHHHHHHHHHHHHHHHHHHHHHH--SHHHHHHHHHHHHHHHHHHHHHHHHH-TTHHHH-----GGG-

Sequence (252 aa):
MCVLFDNRILSIITPIQASVPSISDCILLYHYCRRYEVYRQSAAIGLVCYAFSTLFAPNPKKWKFFVWIALAYLFHKSAIIFLAFLPLINSEFYKNKMFYLYSLFVILFSFYIIYMISQGESAYTSGELSSAGAVFRIALHLLPIVVYLWQRHIFVESYPNTYRLLDLICILILIFLPVSFVYSTIADRFNLYFFIFDIAVFGRFFEYLKSFELKALFLIALIIENTMLFFIWINYSPYALCCFDYRNVLFM

Foldseek 3Di:
DDDDDDDDDDDPDDDDPPDPDDPVRVVVVVLVVVVLLVVLLVVLLVLQLVLVVLLLPPDRDLVSSVVSLVVSCVSPVVSVLCVLLSVLQAVVVCPDPNLVVSLVVSVVVLVVVLVVVVVVVVVPDPDPPADPCQLVLLVVCVVLLVLCVVPVVLLCVSNVGRSSVLVSLSVVSVVLNVVCVVSVVSSSSVSSNSVSSVCVSLVSVLVVDDDPVVNVVSVVVVVVVVVVVVVCCCVPPPCNVVVPPDPDPVVD

pLDDT: mean 79.02, std 19.46, range [23.17, 97.75]

Organism: NCBI:txid887324

Radius of gyration: 22.35 Å; chains: 1; bounding box: 68×52×46 Å